Protein AF-A0AAD8GFM2-F1 (afdb_monomer)

Radius of gyration: 35.59 Å; Cα contacts (8 Å, |Δi|>4): 28; chains: 1; bounding box: 88×56×99 Å

Organism: NCBI:txid40147

Foldseek 3Di:
DDDDDDDDDPDDDDDDDDDPDPDPPPPDDPDPDDPDPQDPVNVVVVVVVVVVVVVVVVVVVVVVVVVVVVVVVVVVVVVVVVPDDPPVVVVVVVVVVVVPPDDDDDDDDDDDDDDDDDDDPPPPPPCPPPDDDDDDDPVVVVVVVVVVVVVVVCCQPPVQHPPDPDDDLLVVLQCCLVVDPHRDDSDDPDDPVVVVVVVVVVVVVVVVVVVVVVVVVD

InterPro domains:
  IPR012579 U3 small nucleolar RNA-associated protein NOL7, C-terminal [PF08157] (133-195)

Structure (mmCIF, N/CA/C/O backbone):
data_AF-A0AAD8GFM2-F1
#
_entry.id   AF-A0AAD8GFM2-F1
#
loop_
_atom_site.group_PDB
_atom_site.id
_atom_site.type_symbol
_atom_site.label_atom_id
_atom_site.label_alt_id
_atom_site.label_comp_id
_atom_site.label_asym_id
_atom_site.label_entity_id
_atom_site.label_seq_id
_atom_site.pdbx_PDB_ins_code
_atom_site.Cartn_x
_atom_site.Cartn_y
_atom_site.Cartn_z
_atom_site.occupancy
_atom_site.B_iso_or_equiv
_atom_site.auth_seq_id
_atom_site.auth_comp_id
_atom_site.auth_asym_id
_atom_site.auth_atom_id
_atom_site.pdbx_PDB_model_num
ATOM 1 N N . MET A 1 1 ? -47.115 -0.858 -4.514 1.00 42.72 1 MET A N 1
ATOM 2 C CA . MET A 1 1 ? -45.844 -1.521 -4.883 1.00 42.72 1 MET A CA 1
ATOM 3 C C . MET A 1 1 ? -44.907 -0.481 -5.477 1.00 42.72 1 MET A C 1
ATOM 5 O O . MET A 1 1 ? -45.288 0.152 -6.449 1.00 42.72 1 MET A O 1
ATOM 9 N N . ALA A 1 2 ? -43.741 -0.242 -4.874 1.00 46.41 2 ALA A N 1
ATOM 10 C CA . ALA A 1 2 ? -42.796 0.784 -5.324 1.00 46.41 2 ALA A CA 1
ATOM 11 C C . ALA A 1 2 ? -41.427 0.150 -5.605 1.00 46.41 2 ALA A C 1
ATOM 13 O O . ALA A 1 2 ? -40.769 -0.369 -4.703 1.00 46.41 2 ALA A O 1
ATOM 14 N N . THR A 1 3 ? -40.996 0.172 -6.866 1.00 55.09 3 THR A N 1
ATOM 15 C CA . THR A 1 3 ? -39.696 -0.350 -7.300 1.00 55.09 3 THR A CA 1
ATOM 16 C C . THR A 1 3 ? -38.581 0.634 -6.946 1.00 55.09 3 THR A C 1
ATOM 18 O O . THR A 1 3 ? -38.467 1.716 -7.525 1.00 55.09 3 THR A O 1
ATOM 21 N N . LYS A 1 4 ? -37.729 0.252 -5.991 1.00 58.44 4 LYS A N 1
ATOM 22 C CA . LYS A 1 4 ? -36.560 1.021 -5.548 1.00 58.44 4 LYS A CA 1
ATOM 23 C C . LYS A 1 4 ? -35.430 0.915 -6.580 1.00 58.44 4 LYS A C 1
ATOM 25 O O . LYS A 1 4 ? -34.709 -0.079 -6.624 1.00 58.44 4 LYS A O 1
ATOM 30 N N . ARG A 1 5 ? -35.252 1.952 -7.403 1.00 46.81 5 ARG A N 1
ATOM 31 C CA . ARG A 1 5 ? -34.092 2.099 -8.300 1.00 46.81 5 ARG A CA 1
ATOM 32 C C . ARG A 1 5 ? -32.846 2.392 -7.455 1.00 46.81 5 ARG A C 1
ATOM 34 O O . ARG A 1 5 ? -32.809 3.379 -6.724 1.00 46.81 5 ARG A O 1
ATOM 41 N N . ARG A 1 6 ? -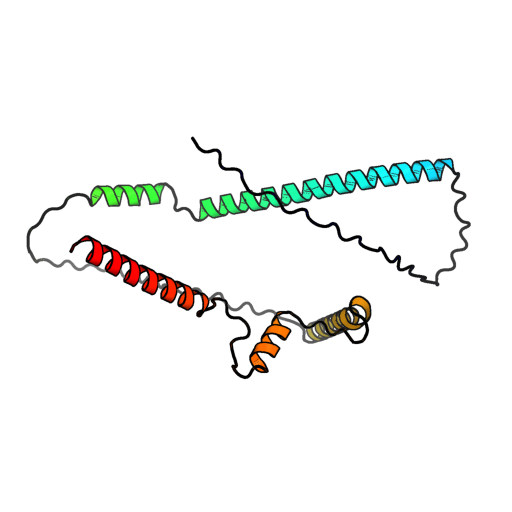31.837 1.517 -7.510 1.00 47.72 6 ARG A N 1
ATOM 42 C CA . ARG A 1 6 ? -30.537 1.730 -6.849 1.00 47.72 6 ARG A CA 1
ATOM 43 C C . ARG A 1 6 ? -29.694 2.681 -7.702 1.00 47.72 6 ARG A C 1
ATOM 45 O O . ARG A 1 6 ? -29.639 2.533 -8.919 1.00 47.72 6 ARG A O 1
ATOM 52 N N . GLY A 1 7 ? -29.093 3.667 -7.036 1.00 42.50 7 GLY A N 1
ATOM 53 C CA . GLY A 1 7 ? -28.310 4.744 -7.636 1.00 42.50 7 GLY A CA 1
ATOM 54 C C . GLY A 1 7 ? -27.161 4.249 -8.515 1.00 42.50 7 GLY A C 1
ATOM 55 O O . GLY A 1 7 ? -26.522 3.238 -8.223 1.00 42.50 7 GLY A O 1
ATOM 56 N N . GLY A 1 8 ? -26.941 4.981 -9.606 1.00 39.12 8 GLY A N 1
ATOM 57 C CA . GLY A 1 8 ? -25.925 4.704 -10.610 1.00 39.12 8 GLY A CA 1
ATOM 58 C C . GLY A 1 8 ? -24.508 4.804 -10.052 1.00 39.12 8 GLY A C 1
ATOM 59 O O . GLY A 1 8 ? -24.162 5.730 -9.320 1.00 39.12 8 GLY A O 1
ATOM 60 N N . PHE A 1 9 ? -23.678 3.838 -10.432 1.00 41.75 9 PHE A N 1
ATOM 61 C CA . PHE A 1 9 ? -22.241 3.887 -10.218 1.00 41.75 9 PHE A CA 1
ATOM 62 C C . PHE A 1 9 ? -21.654 5.015 -11.072 1.00 41.75 9 PHE A C 1
ATOM 64 O O . PHE A 1 9 ? -21.668 4.949 -12.300 1.00 41.75 9 PHE A O 1
ATOM 71 N N . GLY A 1 10 ? -21.155 6.061 -10.410 1.00 39.56 10 GLY A N 1
ATOM 72 C CA . GLY A 1 10 ? -20.444 7.159 -11.054 1.00 39.56 10 GLY A CA 1
ATOM 73 C C . GLY A 1 10 ? -19.267 6.642 -11.881 1.00 39.56 10 GLY A C 1
ATOM 74 O O . GLY A 1 10 ? -18.417 5.895 -11.390 1.00 39.56 10 GLY A O 1
ATOM 75 N N . ALA A 1 11 ? -19.242 7.038 -13.152 1.00 47.47 11 ALA A N 1
ATOM 76 C CA . ALA A 1 11 ? -18.211 6.692 -14.113 1.00 47.47 11 ALA A CA 1
ATOM 77 C C . ALA A 1 11 ? -16.820 7.103 -13.599 1.00 47.47 11 ALA A C 1
ATOM 79 O O . ALA A 1 11 ? -16.509 8.283 -13.425 1.00 47.47 11 ALA A O 1
ATOM 80 N N . ARG A 1 12 ? -15.954 6.112 -13.367 1.00 50.28 12 ARG A N 1
ATOM 81 C CA . ARG A 1 12 ? -14.527 6.332 -13.111 1.00 50.28 12 ARG A CA 1
ATOM 82 C C . ARG A 1 12 ? -13.882 6.912 -14.373 1.00 50.28 12 ARG A C 1
ATOM 84 O O . ARG A 1 12 ? -13.690 6.198 -15.353 1.00 50.28 12 ARG A O 1
ATOM 91 N N . ARG A 1 13 ? -13.515 8.197 -14.326 1.00 50.09 13 ARG A N 1
ATOM 92 C CA . ARG A 1 13 ? -12.647 8.848 -15.321 1.00 50.09 13 ARG A CA 1
ATOM 93 C C . ARG A 1 13 ? -11.312 8.094 -15.370 1.00 50.09 13 ARG A C 1
ATOM 95 O O . ARG A 1 13 ? -10.578 8.067 -14.380 1.00 50.09 13 ARG A O 1
ATOM 102 N N . LYS A 1 14 ? -11.010 7.455 -16.503 1.00 46.50 14 LYS A N 1
ATOM 103 C CA . LYS A 1 14 ? -9.682 6.897 -16.785 1.00 46.50 14 LYS A CA 1
ATOM 104 C C . LYS A 1 14 ? -8.717 8.073 -16.941 1.00 46.50 14 LYS A C 1
ATOM 106 O O . LYS A 1 14 ? -8.904 8.904 -17.823 1.00 46.50 14 LYS A O 1
ATOM 111 N N . ARG A 1 15 ? -7.730 8.177 -16.050 1.00 52.59 15 ARG A N 1
ATOM 112 C CA . ARG A 1 15 ? -6.580 9.064 -16.248 1.00 52.59 15 ARG A CA 1
ATOM 113 C C . ARG A 1 15 ? -5.602 8.327 -17.152 1.00 52.59 15 ARG A C 1
ATOM 115 O O . ARG A 1 15 ? -5.209 7.211 -16.819 1.00 52.59 15 ARG A O 1
ATOM 122 N N . ASN A 1 16 ? -5.255 8.938 -18.276 1.00 45.91 16 ASN A N 1
ATOM 123 C CA . ASN A 1 16 ? -4.175 8.471 -19.132 1.00 45.91 16 ASN A CA 1
ATOM 124 C C . ASN A 1 16 ? -2.875 8.546 -18.321 1.00 45.91 16 ASN A C 1
ATOM 126 O O . ASN A 1 16 ? -2.539 9.609 -17.800 1.00 45.91 16 ASN A O 1
ATOM 130 N N . MET A 1 17 ? -2.194 7.413 -18.142 1.00 46.34 17 MET A N 1
ATOM 131 C CA . MET A 1 17 ? -0.816 7.410 -17.664 1.00 46.34 17 MET A CA 1
ATOM 132 C C . MET A 1 17 ? 0.080 7.585 -18.879 1.00 46.34 17 MET A C 1
ATOM 134 O O . MET A 1 17 ? 0.159 6.703 -19.728 1.00 46.34 17 MET A O 1
ATOM 138 N N . GLU A 1 18 ? 0.714 8.745 -18.961 1.00 52.72 18 GLU A N 1
ATOM 139 C CA . GLU A 1 18 ? 1.837 8.980 -19.852 1.00 52.72 18 GLU A CA 1
ATOM 140 C C . GLU A 1 18 ? 3.017 8.146 -19.339 1.00 52.72 18 GLU A C 1
ATOM 142 O O . GLU A 1 18 ? 3.507 8.344 -18.224 1.00 52.72 18 GLU A O 1
ATOM 147 N N . VAL A 1 19 ? 3.404 7.139 -20.117 1.00 45.34 19 VAL A N 1
ATOM 148 C CA . VAL A 1 19 ? 4.528 6.259 -19.805 1.00 45.34 19 VAL A CA 1
ATOM 149 C C . VAL A 1 19 ? 5.780 6.947 -20.341 1.00 45.34 19 VAL A C 1
ATOM 151 O O . VAL A 1 19 ? 6.090 6.842 -21.523 1.00 45.34 19 VAL A O 1
ATOM 154 N N . LYS A 1 20 ? 6.486 7.701 -19.492 1.00 49.62 20 LYS A N 1
ATOM 155 C CA . LYS A 1 20 ? 7.846 8.145 -19.819 1.00 49.62 20 LYS A CA 1
ATOM 156 C C . LYS A 1 20 ? 8.762 6.927 -19.761 1.00 49.62 20 LYS A C 1
ATOM 158 O O . LYS A 1 20 ? 9.054 6.427 -18.677 1.00 49.62 20 LYS A O 1
ATOM 163 N N . ALA A 1 21 ? 9.169 6.444 -20.930 1.00 49.75 21 ALA A N 1
ATOM 164 C CA . ALA A 1 21 ? 10.247 5.479 -21.067 1.00 49.75 21 ALA A CA 1
ATOM 165 C C . ALA A 1 21 ? 11.543 6.134 -20.569 1.00 49.75 21 ALA A C 1
ATOM 167 O O . ALA A 1 21 ? 12.073 7.045 -21.201 1.00 49.75 21 ALA A O 1
ATOM 168 N N . VAL A 1 22 ? 12.009 5.712 -19.396 1.00 50.56 22 VAL A N 1
ATOM 169 C CA . VAL A 1 22 ? 13.367 5.999 -18.937 1.00 50.56 22 VAL A CA 1
ATOM 170 C C . VAL A 1 22 ? 14.242 4.946 -19.600 1.00 50.56 22 VAL A C 1
ATOM 172 O O . VAL A 1 22 ? 14.177 3.771 -19.247 1.00 50.56 22 VAL A O 1
ATOM 175 N N . VAL A 1 23 ? 14.963 5.359 -20.636 1.00 49.34 23 VAL A N 1
ATOM 176 C CA . VAL A 1 23 ? 15.968 4.534 -21.305 1.00 49.34 23 VAL A CA 1
ATOM 177 C C . VAL A 1 23 ? 17.223 4.630 -20.444 1.00 49.34 23 VAL A C 1
ATOM 179 O O . VAL A 1 23 ? 17.837 5.692 -20.363 1.00 49.34 23 VAL A O 1
ATOM 182 N N . ASP A 1 24 ? 17.527 3.559 -19.720 1.00 46.72 24 ASP A N 1
ATOM 183 C CA . ASP A 1 24 ? 18.725 3.450 -18.892 1.00 46.72 24 ASP A CA 1
ATOM 184 C C . ASP A 1 24 ? 19.892 3.086 -19.822 1.00 46.72 24 ASP A C 1
ATOM 186 O O . ASP A 1 24 ? 20.027 1.943 -20.257 1.00 46.72 24 ASP A O 1
ATOM 190 N N . LEU A 1 25 ? 20.677 4.086 -20.229 1.00 52.69 25 LEU A N 1
ATOM 191 C CA . LEU A 1 25 ? 21.891 3.884 -21.021 1.00 52.69 25 LEU A CA 1
ATOM 192 C C . LEU A 1 25 ? 23.046 3.559 -20.071 1.00 52.69 25 LEU A C 1
ATOM 194 O O . LEU A 1 25 ? 23.902 4.397 -19.788 1.00 52.69 25 LEU A O 1
ATOM 198 N N . GLY A 1 26 ? 23.042 2.327 -19.566 1.00 46.66 26 GLY A N 1
ATOM 199 C CA . GLY A 1 26 ? 24.201 1.711 -18.932 1.00 46.66 26 GLY A CA 1
ATOM 200 C C . GLY A 1 26 ? 25.213 1.309 -20.000 1.00 46.66 26 GLY A C 1
ATOM 201 O O . GLY A 1 26 ? 25.187 0.186 -20.490 1.00 46.66 26 GLY A O 1
ATOM 202 N N . ALA A 1 27 ? 26.076 2.244 -20.387 1.00 55.81 27 ALA A N 1
ATOM 203 C CA . ALA A 1 27 ? 27.291 1.940 -21.125 1.00 55.81 27 ALA A CA 1
ATOM 204 C C . ALA A 1 27 ? 28.335 1.407 -20.136 1.00 55.81 27 ALA A C 1
ATOM 206 O O . ALA A 1 27 ? 28.856 2.204 -19.362 1.00 55.81 27 ALA A O 1
ATOM 207 N N . ASP A 1 28 ? 28.567 0.089 -20.134 1.00 51.72 28 ASP A N 1
ATOM 208 C CA . ASP A 1 28 ? 29.887 -0.557 -19.982 1.00 51.72 28 ASP A CA 1
ATOM 209 C C . ASP A 1 28 ? 29.740 -2.096 -19.962 1.00 51.72 28 ASP A C 1
ATOM 211 O O . ASP A 1 28 ? 29.594 -2.714 -18.910 1.00 51.72 28 ASP A O 1
ATOM 215 N N . SER A 1 29 ? 29.717 -2.723 -21.141 1.00 48.66 29 SER A N 1
ATOM 216 C CA . SER A 1 29 ? 30.174 -4.106 -21.335 1.00 48.66 29 SER A CA 1
ATOM 217 C C . SER A 1 29 ? 30.352 -4.336 -22.835 1.00 48.66 29 SER A C 1
ATOM 219 O O . SER A 1 29 ? 29.385 -4.465 -23.581 1.00 48.66 29 SER A O 1
ATOM 221 N N . SER A 1 30 ? 31.602 -4.266 -23.285 1.00 54.31 30 SER A N 1
ATOM 222 C CA . SER A 1 30 ? 32.006 -4.615 -24.644 1.00 54.31 30 SER A CA 1
ATOM 223 C C . SER A 1 30 ? 31.958 -6.135 -24.795 1.00 54.31 30 SER A C 1
ATOM 225 O O . SER A 1 30 ? 32.948 -6.801 -24.503 1.00 54.31 30 SER A O 1
ATOM 227 N N . ASP A 1 31 ? 30.819 -6.662 -25.236 1.00 56.47 31 ASP A N 1
ATOM 228 C CA . ASP A 1 31 ? 30.681 -8.035 -25.720 1.00 56.47 31 ASP A CA 1
ATOM 229 C C . ASP A 1 31 ? 30.374 -7.956 -27.221 1.00 56.47 31 ASP A C 1
ATOM 231 O O . ASP A 1 31 ? 29.289 -7.541 -27.628 1.00 56.47 31 ASP A O 1
ATOM 235 N N . ASP A 1 32 ? 31.390 -8.233 -28.040 1.00 60.19 32 ASP A N 1
ATOM 236 C CA . ASP A 1 32 ? 31.378 -8.166 -29.511 1.00 60.19 32 ASP A CA 1
ATOM 237 C C . ASP A 1 32 ? 30.682 -9.405 -30.110 1.00 60.19 32 ASP A C 1
ATOM 239 O O . ASP A 1 32 ? 31.147 -10.012 -31.075 1.00 60.19 32 ASP A O 1
ATOM 243 N N . ASP A 1 33 ? 29.571 -9.818 -29.498 1.00 63.84 33 ASP A N 1
ATOM 244 C CA . ASP A 1 33 ? 28.677 -10.811 -30.071 1.00 63.84 33 ASP A CA 1
ATOM 245 C C . ASP A 1 33 ? 27.815 -10.095 -31.111 1.00 63.84 33 ASP A C 1
ATOM 247 O O . ASP A 1 33 ? 26.960 -9.259 -30.791 1.00 63.84 33 ASP A O 1
ATOM 251 N N . LEU A 1 34 ? 28.060 -10.415 -32.386 1.00 68.50 34 LEU A N 1
ATOM 252 C CA . LEU A 1 34 ? 27.201 -10.007 -33.493 1.00 68.50 34 LEU A CA 1
ATOM 253 C C . LEU A 1 34 ? 25.734 -10.220 -33.084 1.00 68.50 34 LEU A C 1
ATOM 255 O O . LEU A 1 34 ? 25.395 -11.316 -32.623 1.00 68.50 34 LEU A O 1
ATOM 259 N N . PRO A 1 35 ? 24.852 -9.215 -33.258 1.00 70.44 35 PRO A N 1
ATOM 260 C CA . PRO A 1 35 ? 23.446 -9.397 -32.949 1.00 70.44 35 PRO A CA 1
ATOM 261 C C . PRO A 1 35 ? 22.941 -10.613 -33.720 1.00 70.44 35 PRO A C 1
ATOM 263 O O . PRO A 1 35 ? 23.069 -10.665 -34.944 1.00 70.44 35 PRO A O 1
ATOM 266 N N . GLU A 1 36 ? 22.406 -11.594 -32.984 1.00 66.25 36 GLU A N 1
ATOM 267 C CA . GLU A 1 36 ? 21.851 -12.815 -33.562 1.00 66.25 36 GLU A CA 1
ATOM 268 C C . GLU A 1 36 ? 20.924 -12.400 -34.711 1.00 66.25 36 GLU A C 1
ATOM 270 O O . GLU A 1 36 ? 20.011 -11.594 -34.512 1.00 66.25 36 GLU A O 1
ATOM 275 N N . GLU A 1 37 ? 21.184 -12.888 -35.925 1.00 65.25 37 GLU A N 1
ATOM 276 C CA . GLU A 1 37 ? 20.369 -12.573 -37.096 1.00 65.25 37 GLU A CA 1
ATOM 277 C C . GLU A 1 37 ? 18.987 -13.215 -36.915 1.00 65.25 37 GLU A C 1
ATOM 279 O O . GLU A 1 37 ? 18.694 -14.328 -37.357 1.00 65.25 37 GLU A O 1
ATOM 284 N N . VAL A 1 38 ? 18.116 -12.524 -36.182 1.00 67.50 38 VAL A N 1
ATOM 285 C CA . VAL A 1 38 ? 16.746 -12.953 -35.954 1.00 67.50 38 VAL A CA 1
ATOM 286 C C . VAL A 1 38 ? 16.004 -12.751 -37.262 1.00 67.50 38 VAL A C 1
ATOM 288 O O . VAL A 1 38 ? 15.657 -11.634 -37.649 1.00 67.50 38 VAL A O 1
ATOM 291 N N . THR A 1 39 ? 15.734 -13.855 -37.950 1.00 84.06 39 THR A N 1
ATOM 292 C CA . THR A 1 39 ? 14.870 -13.833 -39.126 1.00 84.06 39 THR A CA 1
ATOM 293 C C . THR A 1 39 ? 13.513 -13.238 -38.751 1.00 84.06 39 THR A C 1
ATOM 295 O O . THR A 1 39 ? 12.993 -13.437 -37.647 1.00 84.06 39 THR A O 1
ATOM 298 N N . PHE A 1 40 ? 12.902 -12.506 -39.683 1.00 81.25 40 PHE A N 1
ATOM 299 C CA . PHE A 1 40 ? 11.598 -11.868 -39.475 1.00 81.25 40 PHE A CA 1
ATOM 300 C C . PHE A 1 40 ? 10.528 -12.855 -38.963 1.00 81.25 40 PHE A C 1
ATOM 302 O O . PHE A 1 40 ? 9.659 -12.499 -38.165 1.00 81.25 40 PHE A O 1
ATOM 309 N N . GLU A 1 41 ? 10.620 -14.122 -39.366 1.00 88.88 41 GLU A N 1
ATOM 310 C CA . GLU A 1 41 ? 9.744 -15.199 -38.905 1.00 88.88 41 GLU A CA 1
ATOM 311 C C . GLU A 1 41 ? 9.955 -15.555 -37.427 1.00 88.88 41 GLU A C 1
ATOM 313 O O . GLU A 1 41 ? 8.970 -15.688 -36.692 1.00 88.88 41 GLU A O 1
ATOM 318 N N . LYS A 1 42 ? 11.213 -15.646 -36.966 1.00 90.50 42 LYS A N 1
ATOM 319 C CA . LYS A 1 42 ? 11.554 -15.882 -35.553 1.00 90.50 42 LYS A CA 1
ATOM 320 C C . LY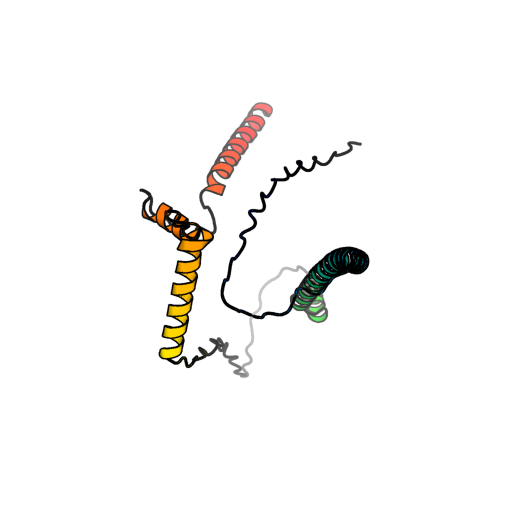S A 1 42 ? 11.059 -14.716 -34.693 1.00 90.50 42 LYS A C 1
ATOM 322 O O . LYS A 1 42 ? 10.317 -14.952 -33.739 1.00 90.50 42 LYS A O 1
ATOM 327 N N . ALA A 1 43 ? 11.307 -13.474 -35.119 1.00 88.19 43 ALA A N 1
ATOM 328 C CA . ALA A 1 43 ? 10.822 -12.268 -34.439 1.00 88.19 43 ALA A CA 1
ATOM 329 C C . ALA A 1 43 ? 9.286 -12.233 -34.328 1.00 88.19 43 ALA A C 1
ATOM 331 O O . ALA A 1 43 ? 8.726 -11.932 -33.269 1.00 88.19 43 ALA A O 1
ATOM 332 N N . LYS A 1 44 ? 8.576 -12.599 -35.403 1.00 92.94 44 LYS A N 1
ATOM 333 C CA . LYS A 1 44 ? 7.110 -12.692 -35.401 1.00 92.94 44 LYS A CA 1
ATOM 334 C C . LYS A 1 44 ? 6.613 -13.781 -34.446 1.00 92.94 44 LYS A C 1
ATOM 336 O O . LYS A 1 44 ? 5.651 -13.557 -33.706 1.00 92.94 44 LYS A O 1
ATOM 341 N N . ALA A 1 45 ? 7.253 -14.949 -34.440 1.00 94.50 45 ALA A N 1
ATOM 342 C CA . ALA A 1 45 ? 6.902 -16.045 -33.541 1.00 94.50 45 ALA A CA 1
ATOM 343 C C . ALA A 1 45 ? 7.162 -15.688 -32.067 1.00 94.50 45 ALA A C 1
ATOM 345 O O . ALA A 1 45 ? 6.329 -15.998 -31.210 1.00 94.50 45 ALA A O 1
ATOM 346 N N . ASP A 1 46 ? 8.270 -15.004 -31.776 1.00 93.31 46 ASP A N 1
ATOM 347 C CA . ASP A 1 46 ? 8.613 -14.504 -30.443 1.00 93.31 46 ASP A CA 1
ATOM 348 C C . ASP A 1 46 ? 7.602 -13.465 -29.951 1.00 93.31 46 ASP A C 1
ATOM 350 O O . ASP A 1 46 ? 7.102 -13.582 -28.831 1.00 93.31 46 ASP A O 1
ATOM 354 N N . ALA A 1 47 ? 7.211 -12.506 -30.795 1.00 93.12 47 ALA A N 1
ATOM 355 C CA . ALA A 1 47 ? 6.205 -11.503 -30.444 1.00 93.12 47 ALA A CA 1
ATOM 356 C C . ALA A 1 47 ? 4.848 -12.144 -30.094 1.00 93.12 47 ALA A C 1
ATOM 358 O O . ALA A 1 47 ? 4.219 -11.792 -29.091 1.00 93.12 47 ALA A O 1
ATOM 359 N N . VAL A 1 48 ? 4.411 -13.140 -30.874 1.00 95.12 48 VAL A N 1
ATOM 360 C CA . VAL A 1 48 ? 3.162 -13.871 -30.607 1.00 95.12 48 VAL A CA 1
ATOM 361 C C . VAL A 1 48 ? 3.261 -14.693 -29.318 1.00 95.12 48 VAL A C 1
ATOM 363 O O . VAL A 1 48 ? 2.308 -14.709 -28.533 1.00 95.12 48 VAL A O 1
ATOM 366 N N . ARG A 1 49 ? 4.396 -15.359 -29.067 1.00 95.19 49 ARG A N 1
ATOM 367 C CA . ARG A 1 49 ? 4.638 -16.095 -27.813 1.00 95.19 49 ARG A CA 1
ATOM 368 C C . ARG A 1 49 ? 4.641 -15.161 -26.607 1.00 95.19 49 ARG A C 1
ATOM 370 O O . ARG A 1 49 ? 3.952 -15.439 -25.630 1.00 95.19 49 ARG A O 1
ATOM 377 N N . SER A 1 50 ? 5.331 -14.030 -26.703 1.00 94.12 50 SER A N 1
ATOM 378 C CA . SER A 1 50 ? 5.371 -13.001 -25.661 1.00 94.12 50 SER A CA 1
ATOM 379 C C . SER A 1 50 ? 3.968 -12.493 -25.316 1.00 94.12 50 SER A C 1
ATOM 381 O O . SER A 1 50 ? 3.577 -12.486 -24.147 1.00 94.12 50 SER A O 1
ATOM 383 N N . MET A 1 51 ? 3.148 -12.186 -26.328 1.00 94.69 51 MET A N 1
ATOM 384 C CA . MET A 1 51 ? 1.761 -11.762 -26.123 1.00 94.69 51 MET A CA 1
ATOM 385 C C . MET A 1 51 ? 0.919 -12.836 -25.419 1.00 94.69 51 MET A C 1
ATOM 387 O O . MET A 1 51 ? 0.167 -12.518 -24.496 1.00 94.69 51 MET A O 1
ATOM 391 N N . ARG A 1 52 ? 1.039 -14.111 -25.818 1.00 96.12 52 ARG A N 1
ATOM 392 C CA . ARG A 1 52 ? 0.328 -15.218 -25.152 1.00 96.12 52 ARG A CA 1
ATOM 393 C C . ARG A 1 52 ? 0.751 -15.352 -23.692 1.00 96.12 52 ARG A C 1
ATOM 395 O O . ARG A 1 52 ? -0.112 -15.363 -22.815 1.00 96.12 52 ARG A O 1
ATOM 402 N N . ASN A 1 53 ? 2.055 -15.350 -23.430 1.00 96.31 53 ASN A N 1
ATOM 403 C CA . ASN A 1 53 ? 2.606 -15.449 -22.081 1.00 96.31 53 ASN A CA 1
ATOM 404 C C . ASN A 1 53 ? 2.126 -14.293 -21.192 1.00 96.31 53 ASN A C 1
ATOM 406 O O . ASN A 1 53 ? 1.749 -14.519 -20.044 1.00 96.31 53 ASN A O 1
ATOM 410 N N . ALA A 1 54 ? 2.064 -13.070 -21.727 1.00 95.81 54 ALA A N 1
ATOM 411 C CA . ALA A 1 54 ? 1.553 -11.904 -21.007 1.00 95.81 54 ALA A CA 1
ATOM 412 C C . ALA A 1 54 ? 0.061 -12.031 -20.641 1.00 95.81 54 ALA A C 1
ATOM 414 O O . ALA A 1 54 ? -0.370 -11.581 -19.581 1.00 95.81 54 ALA A O 1
ATOM 415 N N . LEU A 1 55 ? -0.756 -12.660 -21.488 1.00 96.31 55 LEU A N 1
ATOM 416 C CA . LEU A 1 55 ? -2.158 -12.923 -21.151 1.00 96.31 55 LEU A CA 1
ATOM 417 C C . LEU A 1 55 ? -2.291 -14.016 -20.084 1.00 96.31 55 LEU A C 1
ATOM 419 O O . LEU A 1 55 ? -3.158 -13.930 -19.209 1.00 96.31 55 LEU A O 1
ATOM 423 N N . GLU A 1 56 ? -1.446 -15.042 -20.142 1.00 96.38 56 GLU A N 1
ATOM 424 C CA . GLU A 1 56 ? -1.436 -16.129 -19.164 1.00 96.38 56 GLU A CA 1
ATOM 425 C C . GLU A 1 56 ? -0.957 -15.679 -17.783 1.00 96.38 56 GLU A C 1
ATOM 427 O O . GLU A 1 56 ? -1.565 -16.065 -16.782 1.00 96.38 56 GLU A O 1
ATOM 432 N N . THR A 1 57 ? 0.062 -14.818 -1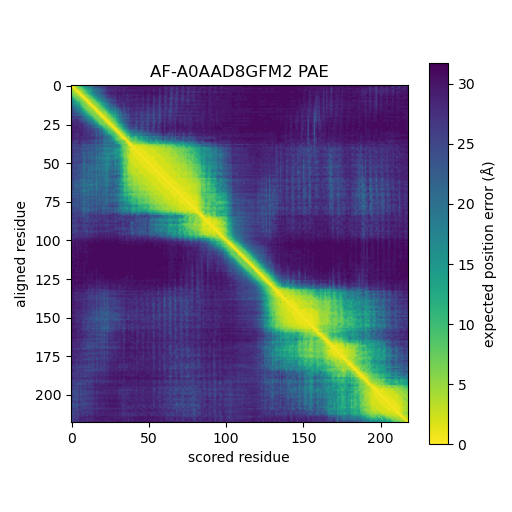7.701 1.00 96.00 57 THR A N 1
ATOM 433 C CA . THR A 1 57 ? 0.515 -14.240 -16.423 1.00 96.00 57 THR A CA 1
ATOM 434 C C . THR A 1 57 ? -0.614 -13.474 -15.744 1.00 96.00 57 THR A C 1
ATOM 436 O O . THR A 1 57 ? -0.913 -13.731 -14.580 1.00 96.00 57 THR A O 1
ATOM 439 N N . VAL A 1 58 ? -1.338 -12.633 -16.486 1.00 95.75 58 VAL A N 1
ATOM 440 C CA . VAL A 1 58 ? -2.483 -11.876 -15.958 1.00 95.75 58 VAL A CA 1
ATOM 441 C C . VAL A 1 58 ? -3.592 -12.801 -15.443 1.00 95.75 58 VAL A C 1
ATOM 443 O O . VAL A 1 58 ? -4.207 -12.518 -14.408 1.00 95.75 58 VAL A O 1
ATOM 446 N N . LYS A 1 59 ? -3.867 -13.913 -16.138 1.00 96.81 59 LYS A N 1
ATOM 447 C CA . LYS A 1 59 ? -4.845 -14.914 -15.680 1.00 96.81 59 LYS A CA 1
ATOM 448 C C . LYS A 1 59 ? -4.394 -15.579 -14.378 1.00 96.81 59 LYS A C 1
ATOM 450 O O . LYS A 1 59 ? -5.168 -15.581 -13.418 1.00 96.81 59 LYS A O 1
ATOM 455 N N . ARG A 1 60 ? -3.147 -16.056 -14.318 1.00 96.38 60 ARG A N 1
ATOM 456 C CA . ARG A 1 60 ? -2.563 -16.678 -13.118 1.00 96.38 60 ARG A CA 1
ATOM 457 C C . ARG A 1 60 ? -2.559 -15.725 -11.925 1.00 96.38 60 ARG A C 1
ATOM 459 O O . ARG A 1 60 ? -3.003 -16.091 -10.841 1.00 96.38 60 ARG A O 1
ATOM 466 N N . ASP A 1 61 ? -2.157 -14.477 -12.124 1.00 94.94 61 ASP A N 1
ATOM 467 C CA . ASP A 1 61 ? -2.117 -13.475 -11.055 1.00 94.94 61 ASP A CA 1
ATOM 468 C C . ASP A 1 61 ? -3.515 -13.177 -10.499 1.00 94.94 61 ASP A C 1
ATOM 470 O O . ASP A 1 61 ? -3.717 -13.049 -9.284 1.00 94.94 61 ASP A O 1
ATOM 474 N N . LYS A 1 62 ? -4.521 -13.125 -11.380 1.00 97.19 62 LYS A N 1
ATOM 475 C CA . LYS A 1 62 ? -5.925 -12.981 -10.984 1.00 97.19 62 LYS A CA 1
ATOM 476 C C . LYS A 1 62 ? -6.401 -14.172 -10.150 1.00 97.19 62 LYS A C 1
ATOM 478 O O . LYS A 1 62 ? -7.154 -13.972 -9.193 1.00 97.19 62 LYS A O 1
ATOM 483 N N . GLU A 1 63 ? -6.002 -15.387 -10.502 1.00 96.12 63 GLU A N 1
ATOM 484 C CA . GLU A 1 63 ? -6.328 -16.605 -9.752 1.00 96.12 63 GLU A CA 1
ATOM 485 C C . GLU A 1 63 ? -5.656 -16.624 -8.380 1.00 96.12 63 GLU A C 1
ATOM 487 O O . GLU A 1 63 ? -6.355 -16.783 -7.377 1.00 96.12 63 GLU A O 1
ATOM 492 N N . LEU A 1 64 ? -4.362 -16.309 -8.303 1.00 95.69 64 LEU A N 1
ATOM 493 C CA . LEU A 1 64 ? -3.638 -16.167 -7.036 1.00 95.69 64 LEU A CA 1
ATOM 494 C C . LEU A 1 64 ? -4.301 -15.136 -6.113 1.00 95.69 64 LEU A C 1
ATOM 496 O O . LEU A 1 64 ? -4.404 -15.330 -4.898 1.00 95.69 64 LEU A O 1
ATOM 500 N N . LEU A 1 65 ? -4.802 -14.028 -6.667 1.00 95.75 65 LEU A N 1
ATOM 501 C CA . LEU A 1 65 ? -5.501 -13.013 -5.881 1.00 95.75 65 LEU A CA 1
ATOM 502 C C . LEU A 1 65 ? -6.854 -13.511 -5.345 1.00 95.75 65 LEU A C 1
ATOM 504 O O . LEU A 1 65 ? -7.225 -13.191 -4.208 1.00 95.75 65 LEU A O 1
ATOM 508 N N . LYS A 1 66 ? -7.589 -14.301 -6.139 1.00 97.75 66 LYS A N 1
ATOM 509 C CA . LYS A 1 66 ? -8.831 -14.958 -5.701 1.00 97.75 66 LYS A CA 1
ATOM 510 C C . LYS A 1 66 ? -8.552 -15.987 -4.609 1.00 97.75 66 LYS A C 1
ATOM 512 O O . LYS A 1 66 ? -9.259 -15.988 -3.603 1.00 97.75 66 LYS A O 1
ATOM 517 N N . GLU A 1 67 ? -7.511 -16.797 -4.757 1.00 95.94 67 GLU A N 1
ATOM 518 C CA . GLU A 1 67 ? -7.114 -17.793 -3.761 1.00 95.94 67 GLU A CA 1
ATOM 519 C C . GLU A 1 67 ? -6.733 -17.126 -2.432 1.00 95.94 67 GLU A C 1
ATOM 521 O O . GLU A 1 67 ? -7.246 -17.496 -1.376 1.00 95.94 67 GLU A O 1
ATOM 526 N N . LYS A 1 68 ? -5.941 -16.044 -2.472 1.00 97.44 68 LYS A N 1
ATOM 527 C CA . LYS A 1 68 ? -5.632 -15.228 -1.283 1.00 97.44 68 LYS A CA 1
ATOM 528 C C . LYS A 1 68 ? -6.891 -14.678 -0.611 1.00 97.44 68 LYS A C 1
ATOM 530 O O . LYS A 1 68 ? -6.952 -14.596 0.616 1.00 97.44 68 LYS A O 1
ATOM 535 N N . ARG A 1 69 ? -7.900 -14.267 -1.389 1.00 94.56 69 ARG A N 1
ATOM 536 C CA . ARG A 1 69 ? -9.192 -13.823 -0.841 1.00 94.56 69 ARG A CA 1
ATOM 537 C C . ARG A 1 69 ? -9.930 -14.978 -0.162 1.00 94.56 69 ARG A C 1
ATOM 539 O O . ARG A 1 69 ? -10.412 -14.776 0.948 1.00 94.56 69 ARG A O 1
ATOM 546 N N . ARG A 1 70 ? -9.975 -16.154 -0.791 1.00 96.62 70 ARG A N 1
ATOM 547 C CA . ARG A 1 70 ? -10.614 -17.355 -0.241 1.00 96.62 70 ARG A CA 1
ATOM 548 C C . ARG A 1 70 ? -9.962 -17.789 1.075 1.00 96.62 70 ARG A C 1
ATOM 550 O O . ARG A 1 70 ? -10.665 -17.892 2.072 1.00 96.62 70 ARG A O 1
ATOM 557 N N . LYS A 1 71 ? -8.628 -17.883 1.126 1.00 96.75 71 LYS A N 1
ATOM 558 C CA . LYS A 1 71 ? -7.877 -18.209 2.355 1.00 96.75 71 LYS A CA 1
ATOM 559 C C . LYS A 1 71 ? -8.173 -17.236 3.497 1.00 96.75 71 LYS A C 1
ATOM 561 O O . LYS A 1 71 ? -8.411 -17.651 4.624 1.00 96.75 71 LYS A O 1
ATOM 566 N N . ARG A 1 72 ? -8.217 -15.926 3.218 1.00 95.88 72 ARG A N 1
ATOM 567 C CA . ARG A 1 72 ? -8.592 -14.922 4.234 1.00 95.88 72 ARG A CA 1
ATOM 568 C C . ARG A 1 72 ? -10.021 -15.102 4.742 1.00 95.88 72 ARG A C 1
ATOM 570 O O . ARG A 1 72 ? -10.266 -14.920 5.930 1.00 95.88 72 ARG A O 1
ATOM 577 N N . GLN A 1 73 ? -10.954 -15.435 3.854 1.00 95.06 73 GLN A N 1
ATOM 578 C CA . GLN A 1 73 ? -12.340 -15.692 4.228 1.00 95.06 73 GLN A CA 1
ATOM 579 C C . GLN A 1 73 ? -12.461 -16.950 5.098 1.00 95.06 73 GLN A C 1
ATOM 581 O O . GLN A 1 73 ? -13.153 -16.910 6.111 1.00 95.06 73 GLN A O 1
ATOM 586 N N . GLU A 1 74 ? -11.757 -18.024 4.747 1.00 95.94 74 GLU A N 1
ATOM 587 C CA . GLU A 1 74 ? -11.710 -19.267 5.527 1.00 95.94 74 GLU A CA 1
ATOM 588 C C . GLU A 1 74 ? -11.102 -19.027 6.917 1.00 95.94 74 GLU A C 1
ATOM 590 O O . GLU A 1 74 ? -11.703 -19.417 7.916 1.00 95.94 74 GLU A O 1
ATOM 595 N N . LEU A 1 75 ? -9.993 -18.283 7.014 1.00 95.56 75 LEU A N 1
ATOM 596 C CA . LEU A 1 75 ? -9.413 -17.884 8.302 1.00 95.56 75 LEU A CA 1
ATOM 597 C C . LEU A 1 75 ? -10.397 -17.084 9.155 1.00 95.56 75 LEU A C 1
ATOM 599 O O . LEU A 1 75 ? -10.510 -17.325 10.353 1.00 95.56 75 LEU A O 1
ATOM 603 N N . PHE A 1 76 ? -11.133 -16.147 8.557 1.00 94.12 76 PHE A N 1
ATOM 604 C CA . PHE A 1 76 ? -12.136 -15.377 9.288 1.00 94.12 76 PHE A CA 1
ATOM 605 C C . PHE A 1 76 ? -13.286 -16.258 9.790 1.00 94.12 76 PHE A C 1
ATOM 607 O O . PHE A 1 76 ? -13.748 -16.082 10.916 1.00 94.12 76 PHE A O 1
ATOM 614 N N . GLN A 1 77 ? -13.733 -17.226 8.986 1.00 92.94 77 GLN A N 1
ATOM 615 C CA . GLN A 1 77 ? -14.740 -18.198 9.411 1.00 92.94 77 GLN A CA 1
ATOM 616 C C . GLN A 1 77 ? -14.223 -19.071 10.557 1.00 92.94 77 GLN A C 1
ATOM 618 O O . GLN A 1 77 ? -14.931 -19.234 11.545 1.00 92.94 77 GLN A O 1
ATOM 623 N N . GLN A 1 78 ? -12.989 -19.570 10.475 1.00 93.12 78 GLN A N 1
ATOM 624 C CA . GLN A 1 78 ? -12.371 -20.345 11.554 1.00 93.12 78 GLN A CA 1
ATOM 625 C C . GLN A 1 78 ? -12.202 -19.512 12.828 1.00 93.12 78 GLN A C 1
ATOM 627 O O . GLN A 1 78 ? -12.532 -19.981 13.911 1.00 93.12 78 GLN A O 1
ATOM 632 N N . GLN A 1 79 ? -11.766 -18.255 12.712 1.00 89.94 79 GLN A N 1
ATOM 633 C CA . GLN A 1 79 ? -11.681 -17.340 13.851 1.00 89.94 79 GLN A CA 1
ATOM 634 C C . GLN A 1 79 ? -13.050 -17.075 14.471 1.00 89.94 79 GLN A C 1
ATOM 636 O O . GLN A 1 79 ? -13.154 -17.038 15.690 1.00 89.94 79 GLN A O 1
ATOM 641 N N . LYS A 1 80 ? -14.101 -16.904 13.661 1.00 85.25 80 LYS A N 1
ATOM 642 C CA . LYS A 1 80 ? -15.470 -16.779 14.171 1.00 85.25 80 LYS A CA 1
ATOM 643 C C . LYS A 1 80 ? -15.912 -18.038 14.905 1.00 85.25 80 LYS A C 1
ATOM 645 O O . LYS A 1 80 ? -16.425 -17.908 16.002 1.00 85.25 80 LYS A O 1
ATOM 650 N N . LYS A 1 81 ? -15.661 -19.223 14.342 1.00 85.50 81 LYS A N 1
ATOM 651 C CA . LYS A 1 81 ? -15.960 -20.507 14.993 1.00 85.50 81 LYS A CA 1
ATOM 652 C C . LYS A 1 81 ? -15.208 -20.678 16.311 1.00 85.50 81 LYS A C 1
ATOM 654 O O . LYS A 1 81 ? -15.805 -21.091 17.283 1.00 85.50 81 LYS A O 1
ATOM 659 N N . ARG A 1 82 ? -13.929 -20.301 16.365 1.00 80.56 82 ARG A N 1
ATOM 660 C CA . ARG A 1 82 ? -13.115 -20.373 17.588 1.00 80.56 82 ARG A CA 1
ATOM 661 C C . ARG A 1 82 ? -13.486 -19.314 18.637 1.00 80.56 82 ARG A C 1
ATOM 663 O O . ARG A 1 82 ? -13.192 -19.498 19.807 1.00 80.56 82 ARG A O 1
ATOM 670 N N . LYS A 1 83 ? -14.053 -18.179 18.216 1.00 76.44 83 LYS A N 1
ATOM 671 C CA . LYS A 1 83 ? -14.566 -17.130 19.116 1.00 76.44 83 LYS A CA 1
ATOM 672 C C . LYS A 1 83 ? -15.992 -17.397 19.597 1.00 76.44 83 LYS A C 1
ATOM 674 O O . LYS A 1 83 ? -16.434 -16.713 20.512 1.00 76.44 83 LYS A O 1
ATOM 679 N N . LEU A 1 84 ? -16.714 -18.308 18.950 1.00 75.06 84 LEU A N 1
ATOM 680 C CA . LEU A 1 84 ? -17.950 -18.847 19.495 1.00 75.06 84 LEU A CA 1
ATOM 681 C C . LEU A 1 84 ? -17.565 -19.808 20.623 1.00 75.06 84 LEU A C 1
ATOM 683 O O . LEU A 1 84 ? -16.577 -20.535 20.507 1.00 75.06 84 LEU A O 1
ATOM 687 N N . LEU A 1 85 ? -18.308 -19.746 21.723 1.00 75.31 85 LEU A N 1
ATOM 688 C CA . LEU A 1 85 ? -18.210 -20.727 22.800 1.00 75.31 85 LEU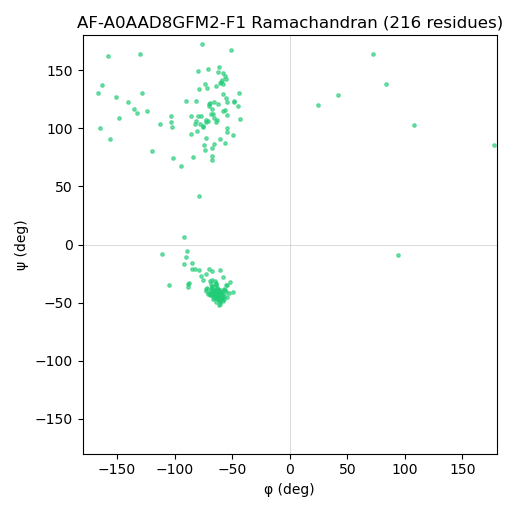 A CA 1
ATOM 689 C C . LEU A 1 85 ? -18.577 -22.108 22.228 1.00 75.31 85 LEU A C 1
ATOM 691 O O . LEU A 1 85 ? -19.283 -22.176 21.218 1.00 75.31 85 LEU A O 1
ATOM 695 N N . SER A 1 86 ? -18.054 -23.192 22.811 1.00 79.81 86 SER A N 1
ATOM 696 C CA . SER A 1 86 ? -18.458 -24.538 22.390 1.00 79.81 86 SER A CA 1
ATOM 697 C C . SER A 1 86 ? -19.968 -24.693 22.541 1.00 79.81 86 SER A C 1
ATOM 699 O O . SER A 1 86 ? -20.563 -24.095 23.437 1.00 79.81 86 SER A O 1
ATOM 701 N N . GLU A 1 87 ? -20.572 -25.482 21.652 1.00 74.62 87 GLU A N 1
ATOM 702 C CA . GLU A 1 87 ? -22.016 -25.731 21.668 1.00 74.62 87 GLU A CA 1
ATOM 703 C C . GLU A 1 87 ? -22.467 -26.212 23.054 1.00 74.62 87 GLU A C 1
ATOM 705 O O . GLU A 1 87 ? -23.407 -25.661 23.610 1.00 74.62 87 GLU A O 1
ATOM 710 N N . ASP A 1 88 ? -21.689 -27.102 23.674 1.00 74.06 88 ASP A N 1
ATOM 711 C CA . ASP A 1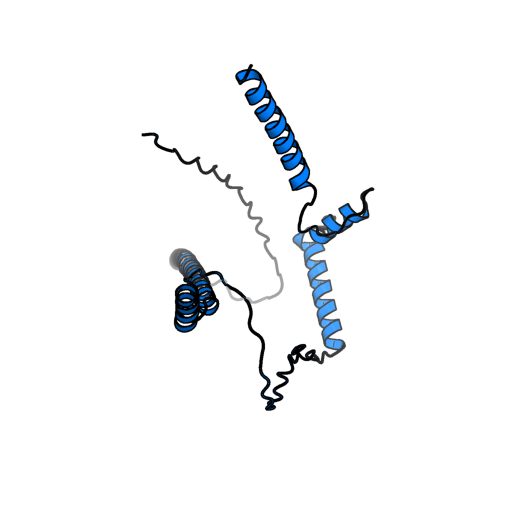 88 ? -21.932 -27.636 25.017 1.00 74.06 88 ASP A CA 1
ATOM 712 C C . ASP A 1 88 ? -22.037 -26.537 26.097 1.00 74.06 88 ASP A C 1
ATOM 714 O O . ASP A 1 88 ? -22.900 -26.595 26.969 1.00 74.06 88 ASP A O 1
ATOM 718 N N . MET A 1 89 ? -21.205 -25.489 26.022 1.00 78.06 89 MET A N 1
ATOM 719 C CA . MET A 1 89 ? -21.243 -24.367 26.976 1.00 78.06 89 MET A CA 1
ATOM 720 C C . MET A 1 89 ? -22.425 -23.430 26.702 1.00 78.06 89 MET A C 1
ATOM 722 O O . MET A 1 89 ? -22.945 -22.796 27.618 1.00 78.06 89 MET A O 1
ATOM 726 N N . LEU A 1 90 ? -22.844 -23.302 25.439 1.00 80.00 90 LEU A N 1
ATOM 727 C CA . LEU A 1 90 ? -24.033 -22.528 25.076 1.00 80.00 90 LEU A CA 1
ATOM 728 C C . LEU A 1 90 ? -25.308 -23.246 25.531 1.00 80.00 90 LEU A C 1
ATOM 730 O O . LEU A 1 90 ? -26.178 -22.604 26.116 1.00 80.00 90 LEU A O 1
ATOM 734 N N . GLU A 1 91 ? -25.377 -24.563 25.347 1.00 81.31 91 GLU A N 1
ATOM 735 C CA . GLU A 1 91 ? -26.470 -25.406 25.832 1.00 81.31 91 GLU A CA 1
ATOM 736 C C . GLU A 1 91 ? -26.545 -25.391 27.368 1.00 81.31 91 GLU A C 1
ATOM 738 O O . GLU A 1 91 ? -27.633 -25.290 27.940 1.00 81.31 91 GLU A O 1
ATOM 743 N N . GLU A 1 92 ? -25.401 -25.372 28.062 1.00 83.06 92 GLU A N 1
ATOM 744 C CA . GLU A 1 92 ? -25.364 -25.200 29.515 1.00 83.06 92 GLU A CA 1
ATOM 745 C C . GLU A 1 92 ? -25.954 -23.848 29.946 1.00 83.06 92 GLU A C 1
ATOM 747 O O . GLU A 1 92 ? -26.816 -23.819 30.825 1.00 83.06 92 GLU A O 1
ATOM 752 N N . ILE A 1 93 ? -25.575 -22.740 29.297 1.00 81.62 93 ILE A N 1
ATOM 753 C CA . ILE A 1 93 ? -26.119 -21.402 29.592 1.00 81.62 93 ILE A CA 1
ATOM 754 C C . ILE A 1 93 ? -27.626 -21.340 29.295 1.00 81.62 93 ILE A C 1
ATOM 756 O O . ILE A 1 93 ? -28.385 -20.773 30.087 1.00 81.62 93 ILE A O 1
ATOM 760 N N . GLU A 1 94 ? -28.090 -21.936 28.195 1.00 83.94 94 GLU A N 1
ATOM 761 C CA . GLU A 1 94 ? -29.518 -22.003 27.859 1.00 83.94 94 GLU A CA 1
ATOM 762 C C . GLU A 1 94 ? -30.302 -22.856 28.871 1.00 83.94 94 GLU A C 1
ATOM 764 O O . GLU A 1 94 ? -31.379 -22.462 29.337 1.00 83.94 94 GLU A O 1
ATOM 769 N N . SER A 1 95 ? -29.740 -23.987 29.302 1.00 81.81 95 SER A N 1
ATOM 770 C CA . SER A 1 95 ? -30.326 -24.824 30.352 1.00 81.81 95 SER A CA 1
ATOM 771 C C . SER A 1 95 ? -30.315 -24.122 31.719 1.00 81.81 95 SER A C 1
ATOM 773 O O . SER A 1 95 ? -31.269 -24.241 32.486 1.00 81.81 95 SER A O 1
ATOM 775 N N . ALA A 1 96 ? -29.285 -23.329 32.025 1.00 77.25 96 ALA A N 1
ATOM 776 C CA . ALA A 1 96 ? -29.208 -22.524 33.239 1.00 77.25 96 ALA A CA 1
ATOM 777 C C . ALA A 1 96 ? -30.251 -21.396 33.230 1.00 77.25 96 ALA A C 1
ATOM 779 O O . ALA A 1 96 ? -30.886 -21.139 34.255 1.00 77.25 96 ALA A O 1
ATOM 780 N N . TYR A 1 97 ? -30.492 -20.767 32.076 1.00 73.25 97 TYR A N 1
ATOM 781 C CA . TYR A 1 97 ? -31.527 -19.742 31.929 1.00 73.25 97 TYR A CA 1
ATOM 782 C C . TYR A 1 97 ? -32.939 -20.327 32.073 1.00 73.25 97 TYR A C 1
ATOM 784 O O . TYR A 1 97 ? -33.773 -19.765 32.785 1.00 73.25 97 TYR A O 1
ATOM 792 N N . THR A 1 98 ? -33.206 -21.492 31.476 1.00 66.25 98 THR A N 1
ATOM 793 C CA . THR A 1 98 ? -34.505 -22.177 31.612 1.00 66.25 98 THR A CA 1
ATOM 794 C C . THR A 1 98 ? -34.735 -22.736 33.022 1.00 66.25 98 THR A C 1
ATOM 796 O O . THR A 1 98 ? -35.864 -22.699 33.512 1.00 66.25 98 THR A O 1
ATOM 799 N N . LYS A 1 99 ? -33.681 -23.154 33.736 1.00 61.62 99 LYS A N 1
ATOM 800 C CA . LYS A 1 99 ? -33.754 -23.552 35.157 1.00 61.62 99 LYS A CA 1
ATOM 801 C C . LYS A 1 99 ? -34.014 -22.380 36.116 1.00 61.62 99 LYS A C 1
ATOM 803 O O . LYS A 1 99 ? -34.501 -22.610 37.219 1.00 61.62 99 LYS A O 1
ATOM 808 N N . LYS A 1 100 ? -33.738 -21.130 35.721 1.00 59.25 100 LYS A N 1
ATOM 809 C CA . LYS A 1 100 ? -33.968 -19.920 36.544 1.00 59.25 100 LYS A CA 1
ATOM 810 C C . LYS A 1 100 ? -35.345 -19.267 36.323 1.00 59.25 100 LYS A C 1
ATOM 812 O O . LYS A 1 100 ? -35.623 -18.214 36.889 1.00 59.25 100 LYS A O 1
ATOM 817 N N . GLY A 1 101 ? -36.232 -19.891 35.546 1.00 50.81 101 GLY A N 1
ATOM 818 C CA . GLY A 1 101 ? -37.580 -19.393 35.259 1.00 50.81 101 GLY A CA 1
ATOM 819 C C . GLY A 1 101 ? -38.685 -19.937 36.175 1.00 50.81 101 GLY A C 1
ATOM 820 O O . GLY A 1 101 ? -39.568 -20.640 35.694 1.00 50.81 101 GLY A O 1
ATOM 821 N N . LYS A 1 102 ? -38.686 -19.580 37.467 1.00 37.06 102 LYS A N 1
ATOM 822 C CA . LYS A 1 102 ? -39.899 -19.539 38.315 1.00 37.06 102 LYS A CA 1
ATOM 823 C C . LYS A 1 102 ? -39.825 -18.309 39.234 1.00 37.06 102 LYS A C 1
ATOM 825 O O . LYS A 1 102 ? -38.858 -18.215 39.984 1.00 37.06 102 LYS A O 1
ATOM 830 N N . PRO A 1 103 ? -40.802 -17.382 39.205 1.00 40.38 103 PRO A N 1
ATOM 831 C CA . PRO A 1 103 ? -40.901 -16.320 40.194 1.00 40.38 103 PRO A CA 1
ATOM 832 C C . PRO A 1 103 ? -41.770 -16.810 41.356 1.00 40.38 103 PRO A C 1
ATOM 834 O O . PRO A 1 103 ? -42.915 -17.205 41.139 1.00 40.38 103 PRO A O 1
ATOM 837 N N . LEU A 1 104 ? -41.246 -16.789 42.578 1.00 31.95 104 LEU A N 1
ATOM 838 C CA . LEU A 1 104 ? -42.067 -16.817 43.783 1.00 31.95 104 LEU A CA 1
ATOM 839 C C . LEU A 1 104 ? -41.346 -16.089 44.915 1.00 31.95 104 LEU A C 1
ATOM 841 O O . LEU A 1 104 ? -40.172 -16.313 45.189 1.00 31.95 104 LEU A O 1
ATOM 845 N N . ASP A 1 105 ? -42.124 -15.166 45.452 1.00 30.73 105 ASP A N 1
ATOM 846 C CA . ASP A 1 105 ? -42.008 -14.374 46.663 1.00 30.73 105 ASP A CA 1
ATOM 847 C C . ASP A 1 105 ? -41.721 -15.226 47.919 1.00 30.73 105 ASP A C 1
ATOM 849 O O . ASP A 1 105 ? -41.953 -16.437 47.899 1.00 30.73 105 ASP A O 1
ATOM 853 N N . SER A 1 106 ? -41.348 -14.545 49.011 1.00 30.14 106 SER A N 1
ATOM 854 C CA . SER A 1 106 ? -41.320 -15.000 50.421 1.00 30.14 106 SER A CA 1
ATOM 855 C C . SER A 1 106 ? -39.943 -15.254 51.069 1.00 30.14 106 SER A C 1
ATOM 857 O O . SER A 1 106 ? -39.293 -16.268 50.842 1.00 30.14 106 SER A O 1
ATOM 859 N N . GLU A 1 107 ? -39.571 -14.269 51.895 1.00 31.66 107 GLU A N 1
ATOM 860 C CA . GLU A 1 107 ? -39.063 -14.305 53.283 1.00 31.66 107 GLU A CA 1
ATOM 861 C C . GLU A 1 107 ? -38.026 -15.346 53.766 1.00 31.66 107 GLU A C 1
ATOM 863 O O . GLU A 1 107 ? -38.192 -16.554 53.651 1.00 31.66 107 GLU A O 1
ATOM 868 N N . GLU A 1 108 ? -36.985 -14.775 54.395 1.00 34.69 108 GLU A N 1
ATOM 869 C CA . GLU A 1 108 ? -36.243 -15.196 55.599 1.00 34.69 108 GLU A CA 1
ATOM 870 C C . GLU A 1 108 ? -36.230 -16.679 56.013 1.00 34.69 108 GLU A C 1
ATOM 872 O O . GLU A 1 108 ? -37.225 -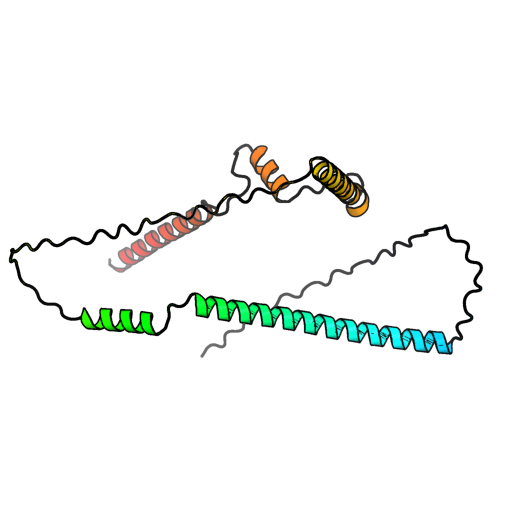17.205 56.500 1.00 34.69 108 GLU A O 1
ATOM 877 N N . GLN A 1 109 ? -35.026 -17.270 56.062 1.00 30.30 109 GLN A N 1
ATOM 878 C CA . GLN A 1 109 ? -34.524 -17.866 57.309 1.00 30.30 109 GLN A CA 1
ATOM 879 C C . GLN A 1 109 ? -33.006 -18.110 57.293 1.00 30.30 109 GLN A C 1
ATOM 881 O O . GLN A 1 109 ? -32.434 -18.567 56.306 1.00 30.30 109 GLN A O 1
ATOM 886 N N . GLU A 1 110 ? -32.382 -17.770 58.420 1.00 32.16 110 GLU A N 1
ATOM 887 C CA . GLU A 1 110 ? -30.979 -17.986 58.780 1.00 32.16 110 GLU A CA 1
ATOM 888 C C . GLU A 1 110 ? -30.671 -19.445 59.185 1.00 32.16 110 GLU A C 1
ATOM 890 O O . GLU A 1 110 ? -31.583 -20.224 59.465 1.00 32.16 110 GLU A O 1
ATOM 895 N N . LYS A 1 111 ? -29.358 -19.697 59.363 1.00 30.84 111 LYS A N 1
ATOM 896 C CA . LYS A 1 111 ? -28.637 -20.878 59.893 1.00 30.84 111 LYS A CA 1
ATOM 897 C C . LYS A 1 111 ? -28.385 -22.006 58.882 1.00 30.84 111 LYS A C 1
ATOM 899 O O . LYS A 1 111 ? -29.250 -22.344 58.096 1.00 30.84 111 LYS A O 1
ATOM 904 N N . GLU A 1 112 ? -27.224 -22.650 58.836 1.00 29.58 112 GLU A N 1
ATOM 905 C CA . GLU A 1 112 ? -26.129 -22.761 59.800 1.00 29.58 112 GLU A CA 1
ATOM 906 C C . GLU A 1 112 ? -24.831 -23.134 59.063 1.00 29.58 112 GLU A C 1
ATOM 908 O O . GLU A 1 112 ? -24.834 -23.576 57.917 1.00 29.58 112 GLU A O 1
ATOM 913 N N . GLU A 1 113 ? -23.743 -22.892 59.770 1.00 30.42 113 GLU A N 1
ATOM 914 C CA . GLU A 1 113 ? -22.329 -23.073 59.469 1.00 30.42 113 GLU A CA 1
ATOM 915 C C . GLU A 1 113 ? -21.936 -24.534 59.163 1.00 30.42 113 GLU A C 1
ATOM 917 O O . GLU A 1 113 ? -22.359 -25.460 59.853 1.00 30.42 113 GLU A O 1
ATOM 922 N N . SER A 1 114 ? -21.060 -24.732 58.175 1.00 29.50 114 SER A N 1
ATOM 923 C CA . SER A 1 114 ? -20.079 -25.822 58.192 1.00 29.50 114 SER A CA 1
ATOM 924 C C . SER A 1 114 ? -18.819 -25.360 57.464 1.00 29.50 114 SER A C 1
ATOM 926 O O . SER A 1 114 ? -18.825 -25.177 56.244 1.00 29.50 114 SER A O 1
ATOM 928 N N . GLU A 1 115 ? -17.766 -25.131 58.240 1.00 34.84 115 GLU A N 1
ATOM 929 C CA . GLU A 1 115 ? -16.392 -25.069 57.759 1.00 34.84 115 GLU A CA 1
ATOM 930 C C . GLU A 1 115 ? -16.023 -26.384 57.061 1.00 34.84 115 GLU A C 1
ATOM 932 O O . GLU A 1 115 ? -16.373 -27.453 57.555 1.00 34.84 115 GLU A O 1
ATOM 937 N N . GLU A 1 116 ? -15.317 -26.300 55.936 1.00 33.12 116 GLU A N 1
ATOM 938 C CA . GLU A 1 116 ? -14.146 -27.134 55.656 1.00 33.12 116 GLU A CA 1
ATOM 939 C C . GLU A 1 116 ? -13.394 -26.541 54.457 1.00 33.12 116 GLU A C 1
ATOM 941 O O . GLU A 1 116 ? -13.976 -26.148 53.443 1.00 33.12 116 GLU A O 1
ATOM 946 N N . ASP A 1 117 ? -12.093 -26.403 54.666 1.00 33.75 117 ASP A N 1
ATOM 947 C CA . ASP A 1 117 ? -11.098 -25.773 53.818 1.00 33.75 117 ASP A CA 1
ATOM 948 C C . ASP A 1 117 ? -10.990 -26.405 52.427 1.00 33.75 117 ASP A C 1
ATOM 950 O O . ASP A 1 117 ? -10.946 -27.623 52.296 1.00 33.75 117 ASP A O 1
ATOM 954 N N . GLU A 1 118 ? -10.792 -25.573 51.404 1.00 38.28 118 GLU A N 1
ATOM 955 C CA . GLU A 1 118 ? -9.869 -25.892 50.312 1.00 38.28 118 GLU A CA 1
ATOM 956 C C . GLU A 1 118 ? -9.403 -24.582 49.656 1.00 38.28 118 GLU A C 1
ATOM 958 O O . GLU A 1 118 ? -10.017 -24.035 48.736 1.00 38.28 118 GLU A O 1
ATOM 963 N N . ASP A 1 119 ? -8.288 -24.067 50.181 1.00 39.25 119 ASP A N 1
ATOM 964 C CA . ASP A 1 119 ? -7.436 -23.084 49.521 1.00 39.25 119 ASP A CA 1
ATOM 965 C C . ASP A 1 119 ? -7.021 -23.623 48.145 1.00 39.25 119 ASP A C 1
ATOM 967 O O . ASP A 1 119 ? -6.079 -24.403 47.994 1.00 39.25 119 ASP A O 1
ATOM 971 N N . SER A 1 120 ? -7.704 -23.158 47.107 1.00 43.56 120 SER A N 1
ATOM 972 C CA . SER A 1 120 ? -7.089 -23.008 45.797 1.00 43.56 120 SER A CA 1
ATOM 973 C C . SER A 1 120 ? -7.173 -21.540 45.421 1.00 43.56 120 SER A C 1
ATOM 975 O O . SER A 1 120 ? -8.039 -21.087 44.673 1.00 43.56 120 SER A O 1
ATOM 977 N N . GLU A 1 121 ? -6.238 -20.771 45.979 1.00 43.09 121 GLU A N 1
ATOM 978 C CA . GLU A 1 121 ? -5.792 -19.537 45.353 1.00 43.09 121 GLU A CA 1
ATOM 979 C C . GLU A 1 121 ? -5.296 -19.897 43.945 1.00 43.09 121 GLU A C 1
ATOM 981 O O . GLU A 1 121 ? -4.118 -20.178 43.715 1.00 43.09 121 GLU A O 1
ATOM 986 N N . GLU A 1 122 ? -6.203 -19.916 42.968 1.00 47.00 122 GLU A N 1
ATOM 987 C CA . GLU A 1 122 ? -5.818 -19.726 41.582 1.00 47.00 122 GLU A CA 1
ATOM 988 C C . GLU A 1 122 ? -5.296 -18.295 41.491 1.00 47.00 122 GLU A C 1
ATOM 990 O O . GLU A 1 122 ? -6.025 -17.340 41.202 1.00 47.00 122 GLU A O 1
ATOM 995 N N . GLU A 1 123 ? -4.002 -18.150 41.795 1.00 47.34 123 GLU A N 1
ATOM 996 C CA . GLU A 1 123 ? -3.204 -17.014 41.389 1.00 47.34 123 GLU A CA 1
ATOM 997 C C . GLU A 1 123 ? -3.573 -16.730 39.935 1.00 47.34 123 GLU A C 1
ATOM 999 O O . GLU A 1 123 ? -3.178 -17.434 39.000 1.00 47.34 123 GLU A O 1
ATOM 1004 N N . VAL A 1 124 ? -4.300 -15.636 39.726 1.00 52.16 124 VAL A N 1
ATOM 1005 C CA . VAL A 1 124 ? -4.312 -14.938 38.451 1.00 52.16 124 VAL A CA 1
ATOM 1006 C C . VAL A 1 124 ? -2.914 -14.343 38.309 1.00 52.16 124 VAL A C 1
ATOM 1008 O O . VAL A 1 124 ? -2.691 -13.136 38.450 1.00 52.16 124 VAL A O 1
ATOM 1011 N N . VAL A 1 125 ? -1.938 -15.214 38.036 1.00 49.12 125 VAL A N 1
ATOM 1012 C CA . VAL A 1 125 ? -0.654 -14.852 37.470 1.00 49.12 125 VAL A CA 1
ATOM 1013 C C . VAL A 1 125 ? -0.990 -14.236 36.130 1.00 49.12 125 VAL A C 1
ATOM 1015 O O . VAL A 1 125 ? -1.123 -14.893 35.099 1.00 49.12 125 VAL A O 1
ATOM 1018 N N . ASN A 1 126 ? -1.164 -12.917 36.165 1.00 53.19 126 ASN A N 1
ATOM 1019 C CA . ASN A 1 126 ? -1.004 -12.057 35.020 1.00 53.19 126 ASN A CA 1
ATOM 1020 C C . ASN A 1 126 ? 0.343 -12.435 34.411 1.00 53.19 126 ASN A C 1
ATOM 1022 O O . ASN A 1 126 ? 1.388 -11.943 34.842 1.00 53.19 126 ASN A O 1
ATOM 1026 N N . ALA A 1 127 ? 0.321 -13.338 33.431 1.00 58.97 127 ALA A N 1
ATOM 1027 C CA . ALA A 1 127 ? 1.461 -13.687 32.617 1.00 58.97 127 ALA A CA 1
ATOM 1028 C C . ALA A 1 127 ? 1.787 -12.452 31.775 1.00 58.97 127 ALA A C 1
ATOM 1030 O O . ALA A 1 127 ? 1.464 -12.352 30.591 1.00 58.97 127 ALA A O 1
ATOM 1031 N N . ARG A 1 128 ? 2.404 -11.464 32.427 1.00 61.44 128 ARG A N 1
ATOM 1032 C CA . ARG A 1 128 ? 3.193 -10.411 31.815 1.00 61.44 128 ARG A CA 1
ATOM 1033 C C . ARG A 1 128 ? 4.221 -11.172 30.997 1.00 61.44 128 ARG A C 1
ATOM 1035 O O . ARG A 1 128 ? 5.173 -11.725 31.542 1.00 61.44 128 ARG A O 1
ATOM 1042 N N . LEU A 1 129 ? 3.929 -11.325 29.707 1.00 62.38 129 LEU A N 1
ATOM 1043 C CA . LEU A 1 129 ? 4.798 -11.995 28.752 1.00 62.38 129 LEU A CA 1
ATOM 1044 C C . LEU A 1 129 ? 6.215 -11.476 28.991 1.00 62.38 129 LEU A C 1
ATOM 1046 O O . LEU A 1 129 ? 6.443 -10.268 28.932 1.00 62.38 129 LEU A O 1
ATOM 1050 N N . LYS A 1 130 ? 7.124 -12.392 29.338 1.00 65.69 130 LYS A N 1
ATOM 1051 C CA . LYS A 1 130 ? 8.533 -12.097 29.595 1.00 65.69 130 LYS A CA 1
ATOM 1052 C C . LYS A 1 130 ? 9.049 -11.244 28.438 1.00 65.69 130 LYS A C 1
ATOM 1054 O O . LYS A 1 130 ? 8.921 -11.653 27.283 1.00 65.69 130 LYS A O 1
ATOM 1059 N N . GLU A 1 131 ? 9.583 -10.063 28.735 1.00 69.94 131 GLU A N 1
ATOM 1060 C CA . GLU A 1 131 ? 10.212 -9.213 27.728 1.00 69.94 131 GLU A CA 1
ATOM 1061 C C . GLU A 1 131 ? 11.291 -10.038 27.019 1.00 69.94 131 GLU A C 1
ATOM 1063 O O . GLU A 1 131 ? 12.274 -10.475 27.620 1.00 69.94 131 GLU A O 1
ATOM 1068 N N . SER A 1 132 ? 11.068 -10.347 25.742 1.00 79.81 132 SER A N 1
ATOM 1069 C CA . SER A 1 132 ? 12.019 -11.123 24.959 1.00 79.81 132 SER A CA 1
ATOM 1070 C C . SER A 1 132 ? 13.224 -10.236 24.657 1.00 79.81 132 SER A C 1
ATOM 1072 O O . SER A 1 132 ? 13.130 -9.322 23.833 1.00 79.81 132 SER A O 1
ATOM 1074 N N . TYR A 1 133 ? 14.354 -10.495 25.313 1.00 80.38 133 TYR A N 1
ATOM 1075 C CA . TYR A 1 133 ? 15.604 -9.810 25.007 1.00 80.38 133 TYR A CA 1
ATOM 1076 C C . TYR A 1 133 ? 16.072 -10.198 23.604 1.00 80.38 133 TYR A C 1
ATOM 1078 O O . TYR A 1 133 ? 16.275 -11.371 23.293 1.00 80.38 133 TYR A O 1
ATOM 1086 N N . LYS A 1 134 ? 16.258 -9.193 22.744 1.00 83.12 134 LYS A N 1
ATOM 1087 C CA . LYS A 1 134 ? 16.873 -9.360 21.428 1.00 83.12 134 LYS A CA 1
ATOM 1088 C C . LYS A 1 134 ? 18.303 -8.843 21.494 1.00 83.12 134 LYS A C 1
ATOM 1090 O O . LYS A 1 134 ? 18.520 -7.638 21.588 1.00 83.12 134 LYS A O 1
ATOM 1095 N N . ALA A 1 135 ? 19.275 -9.744 21.405 1.00 83.31 135 ALA A N 1
ATOM 1096 C CA . ALA A 1 135 ? 20.662 -9.349 21.204 1.00 83.31 135 ALA A CA 1
ATOM 1097 C C . ALA A 1 135 ? 20.817 -8.782 19.783 1.00 83.31 135 ALA A C 1
ATOM 1099 O O . ALA A 1 135 ? 20.496 -9.447 18.797 1.00 83.31 135 ALA A O 1
ATOM 1100 N N . VAL A 1 136 ? 21.278 -7.538 19.673 1.00 85.94 136 VAL A N 1
ATOM 1101 C CA . VAL A 1 136 ? 21.585 -6.889 18.394 1.00 85.94 136 VAL A CA 1
ATOM 1102 C C . VAL A 1 136 ? 22.991 -6.325 18.491 1.00 85.94 136 VAL A C 1
ATOM 1104 O O . VAL A 1 136 ? 23.308 -5.623 19.450 1.00 85.94 136 VAL A O 1
ATOM 1107 N N . ARG A 1 137 ? 23.837 -6.602 17.498 1.00 91.62 137 ARG A N 1
ATOM 1108 C CA . ARG A 1 137 ? 25.162 -5.982 17.442 1.00 91.62 137 ARG A CA 1
ATOM 1109 C C . ARG A 1 137 ? 24.993 -4.513 17.073 1.00 91.62 137 ARG A C 1
ATOM 1111 O O . ARG A 1 137 ? 24.276 -4.192 16.127 1.00 91.62 137 ARG A O 1
ATOM 1118 N N . LEU A 1 138 ? 25.691 -3.622 17.775 1.00 91.56 138 LEU A N 1
ATOM 1119 C CA . LEU A 1 138 ? 25.653 -2.182 17.484 1.00 91.56 138 LEU A CA 1
ATOM 1120 C C . LEU A 1 138 ? 26.016 -1.885 16.021 1.00 91.56 138 LEU A C 1
ATOM 1122 O O . LEU A 1 138 ? 25.407 -1.022 15.396 1.00 91.56 138 LEU A O 1
ATOM 1126 N N . LYS A 1 139 ? 26.941 -2.663 15.444 1.00 91.31 139 LYS A N 1
ATOM 1127 C CA . LYS A 1 139 ? 27.336 -2.536 1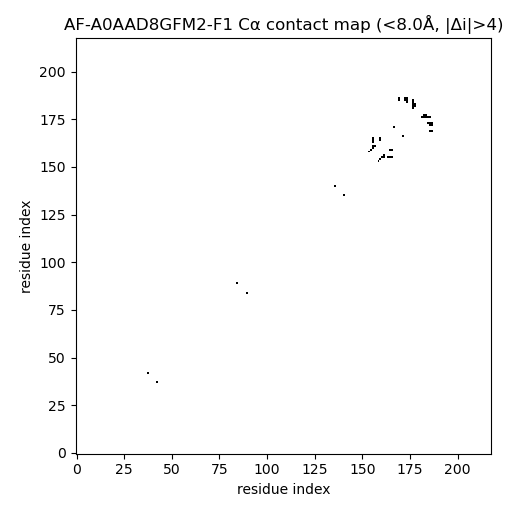4.039 1.00 91.31 139 LYS A CA 1
ATOM 1128 C C . LYS A 1 139 ? 26.183 -2.804 13.065 1.00 91.31 139 LYS A C 1
ATOM 1130 O O . LYS A 1 139 ? 25.983 -2.015 12.149 1.00 91.31 139 LYS A O 1
ATOM 1135 N N . ASP A 1 140 ? 25.368 -3.827 13.328 1.00 90.50 140 ASP A N 1
ATOM 1136 C CA . ASP A 1 140 ? 24.208 -4.158 12.491 1.00 90.50 140 ASP A CA 1
ATOM 1137 C C . ASP A 1 140 ? 23.155 -3.039 12.515 1.00 90.50 140 ASP A C 1
ATOM 1139 O O . ASP A 1 140 ? 22.491 -2.794 11.510 1.00 90.50 140 ASP A O 1
ATOM 1143 N N . GLN A 1 141 ? 23.010 -2.329 13.642 1.00 89.81 141 GLN A N 1
ATOM 1144 C CA . GLN A 1 141 ? 22.112 -1.172 13.728 1.00 89.81 141 GLN A CA 1
ATOM 1145 C C . GLN A 1 141 ? 22.627 0.009 12.908 1.00 89.81 141 GLN A C 1
ATOM 1147 O O . GLN A 1 141 ? 21.851 0.637 12.198 1.00 89.81 141 GLN A O 1
ATOM 1152 N N . ILE A 1 142 ? 23.928 0.298 12.976 1.00 92.88 142 ILE A N 1
ATOM 1153 C CA . ILE A 1 142 ? 24.551 1.369 12.187 1.00 92.88 142 ILE A CA 1
ATOM 1154 C C . ILE A 1 142 ? 24.401 1.068 10.692 1.00 92.88 142 ILE A C 1
ATOM 1156 O O . ILE A 1 142 ? 23.989 1.929 9.917 1.00 92.88 142 ILE A O 1
ATOM 1160 N N . ASP A 1 143 ? 24.663 -0.172 10.286 1.00 92.88 143 ASP A N 1
ATOM 1161 C CA . ASP A 1 143 ? 24.551 -0.583 8.888 1.00 92.88 143 ASP A CA 1
ATOM 1162 C C . ASP A 1 143 ? 23.078 -0.584 8.418 1.00 92.88 143 ASP A C 1
ATOM 1164 O O . ASP A 1 143 ? 22.781 -0.229 7.278 1.00 92.88 143 ASP A O 1
ATOM 1168 N N . ALA A 1 144 ? 22.122 -0.910 9.295 1.00 91.75 144 ALA A N 1
ATOM 1169 C CA . ALA A 1 144 ? 20.694 -0.761 9.004 1.00 91.75 144 ALA A CA 1
ATOM 1170 C C . ALA A 1 144 ? 20.278 0.714 8.863 1.00 91.75 144 ALA A C 1
ATOM 1172 O O . ALA A 1 144 ? 19.554 1.057 7.927 1.00 91.75 144 ALA A O 1
ATOM 1173 N N . ASN A 1 145 ? 20.764 1.586 9.750 1.00 92.75 145 ASN A N 1
ATOM 1174 C CA . ASN A 1 145 ? 20.472 3.017 9.721 1.00 92.75 145 ASN A CA 1
ATOM 1175 C C . ASN A 1 145 ? 21.035 3.670 8.452 1.00 92.75 145 ASN A C 1
ATOM 1177 O O . ASN A 1 145 ? 20.299 4.360 7.756 1.00 92.75 145 ASN A O 1
ATOM 1181 N N . THR A 1 146 ? 22.285 3.378 8.082 1.00 94.81 146 THR A N 1
ATOM 1182 C CA . THR A 1 146 ? 22.903 3.905 6.848 1.00 94.81 146 THR A CA 1
ATOM 1183 C C . THR A 1 146 ? 22.158 3.457 5.587 1.00 94.81 146 THR A C 1
ATOM 1185 O O . THR A 1 146 ? 21.916 4.262 4.687 1.00 94.81 146 THR A O 1
ATOM 1188 N N . ARG A 1 147 ? 21.710 2.194 5.525 1.00 94.38 147 ARG A N 1
ATOM 1189 C CA . ARG A 1 147 ? 20.843 1.704 4.435 1.00 94.38 147 ARG A CA 1
ATOM 1190 C C . ARG A 1 147 ? 19.506 2.442 4.398 1.00 94.38 147 ARG A C 1
ATOM 1192 O O . ARG A 1 147 ? 19.028 2.781 3.318 1.00 94.38 147 ARG A O 1
ATOM 1199 N N . GLN A 1 148 ? 18.899 2.692 5.557 1.00 94.44 148 GLN A N 1
ATOM 1200 C CA . GLN A 1 148 ? 17.638 3.427 5.658 1.00 94.44 148 GLN A CA 1
ATOM 1201 C C . GLN A 1 148 ? 17.792 4.893 5.228 1.00 94.44 148 GLN A C 1
ATOM 1203 O O . GLN A 1 148 ? 16.929 5.408 4.515 1.00 94.44 148 GLN A O 1
ATOM 1208 N N . GLU A 1 149 ? 18.882 5.549 5.619 1.00 93.50 149 GLU A N 1
ATOM 1209 C CA . GLU A 1 149 ? 19.223 6.912 5.203 1.00 93.50 149 GLU A CA 1
ATOM 1210 C C . GLU A 1 149 ? 19.418 6.981 3.690 1.00 93.50 149 GLU A C 1
ATOM 1212 O O . GLU A 1 149 ? 18.710 7.739 3.024 1.00 93.50 149 GLU A O 1
ATOM 1217 N N . SER A 1 150 ? 20.252 6.097 3.134 1.00 94.19 150 SER A N 1
ATOM 1218 C CA . SER A 1 150 ? 20.473 5.974 1.690 1.00 94.19 150 SER A CA 1
ATOM 1219 C C . SER A 1 150 ? 19.165 5.763 0.915 1.00 94.19 150 SER A C 1
ATOM 1221 O O . SER A 1 150 ? 18.900 6.452 -0.073 1.00 94.19 150 SER A O 1
ATOM 1223 N N . ALA A 1 151 ? 18.289 4.874 1.396 1.00 92.31 151 ALA A N 1
ATOM 1224 C CA . ALA A 1 151 ? 16.977 4.654 0.793 1.00 92.31 151 ALA A CA 1
ATOM 1225 C C . ALA A 1 151 ? 16.085 5.906 0.874 1.00 92.31 151 ALA A C 1
ATOM 1227 O O . ALA A 1 151 ? 15.377 6.236 -0.082 1.00 92.31 151 ALA A O 1
ATOM 1228 N N . SER A 1 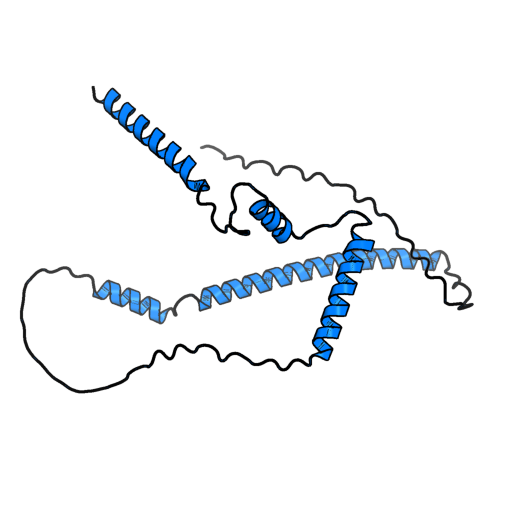152 ? 16.122 6.625 1.999 1.00 87.56 152 SER A N 1
ATOM 1229 C CA . SER A 1 152 ? 15.358 7.861 2.177 1.00 87.56 152 SER A CA 1
ATOM 1230 C C . SER A 1 152 ? 15.833 8.965 1.230 1.00 87.56 152 SER A C 1
ATOM 1232 O O . SER A 1 152 ? 15.006 9.665 0.638 1.00 87.56 152 SER A O 1
ATOM 1234 N N . ASP A 1 153 ? 17.141 9.065 1.009 1.00 88.81 153 ASP A N 1
ATOM 1235 C CA . ASP A 1 153 ? 17.746 10.052 0.122 1.00 88.81 153 ASP A CA 1
ATOM 1236 C C . ASP A 1 153 ? 17.494 9.720 -1.345 1.00 88.81 153 ASP A C 1
ATOM 1238 O O . ASP A 1 153 ? 17.170 10.619 -2.127 1.00 88.81 153 ASP A O 1
ATOM 1242 N N . PHE A 1 154 ? 17.525 8.439 -1.721 1.00 90.25 154 PHE A N 1
ATOM 1243 C CA . PHE A 1 154 ? 17.097 7.992 -3.046 1.00 90.25 154 PHE A CA 1
ATOM 1244 C C . PHE A 1 154 ? 15.641 8.389 -3.319 1.00 90.25 154 PHE A C 1
ATOM 1246 O O . PHE A 1 154 ? 15.344 9.002 -4.345 1.00 90.25 154 PHE A O 1
ATOM 1253 N N . ILE A 1 155 ? 14.728 8.122 -2.380 1.00 86.25 155 ILE A N 1
ATOM 1254 C CA . ILE A 1 155 ? 13.314 8.495 -2.518 1.00 86.25 155 ILE A CA 1
ATOM 1255 C C . ILE A 1 155 ? 13.161 10.017 -2.667 1.00 86.25 155 ILE A C 1
ATOM 1257 O O . ILE A 1 155 ? 12.455 10.486 -3.562 1.00 86.25 155 ILE A O 1
ATOM 1261 N N . ARG A 1 156 ? 13.828 10.806 -1.820 1.00 80.62 156 ARG A N 1
ATOM 1262 C CA . ARG A 1 156 ? 13.745 12.275 -1.875 1.00 80.62 156 ARG A CA 1
ATOM 1263 C C . ARG A 1 156 ? 14.281 12.825 -3.194 1.00 80.62 156 ARG A C 1
ATOM 1265 O O . ARG A 1 156 ? 13.626 13.652 -3.818 1.00 80.62 156 ARG A O 1
ATOM 1272 N N . SER A 1 157 ? 15.445 12.354 -3.631 1.00 83.81 157 SER A N 1
ATOM 1273 C CA . SER A 1 157 ? 16.165 12.947 -4.760 1.00 83.81 157 SER A CA 1
ATOM 1274 C C . SER A 1 157 ? 15.756 12.392 -6.128 1.00 83.81 157 SER A C 1
ATOM 1276 O O . SER A 1 157 ? 15.804 13.140 -7.102 1.00 83.81 157 SER A O 1
ATOM 1278 N N . ARG A 1 158 ? 15.380 11.108 -6.238 1.00 82.50 158 ARG A N 1
ATOM 1279 C CA . ARG A 1 158 ? 15.107 10.438 -7.531 1.00 82.50 158 ARG A CA 1
ATOM 1280 C C . ARG A 1 158 ? 13.617 10.249 -7.785 1.00 82.50 158 ARG A C 1
ATOM 1282 O O . ARG A 1 158 ? 13.187 10.375 -8.925 1.00 82.50 158 ARG A O 1
ATOM 1289 N N . LEU A 1 159 ? 12.815 9.996 -6.747 1.00 81.06 159 LEU A N 1
ATOM 1290 C CA . LEU A 1 159 ? 11.377 9.752 -6.918 1.00 81.06 159 LEU A CA 1
ATOM 1291 C C . LEU A 1 159 ? 10.541 11.039 -6.894 1.00 81.06 159 LEU A C 1
ATOM 1293 O O . LEU A 1 159 ? 9.548 11.136 -7.614 1.00 81.06 159 LEU A O 1
ATOM 1297 N N . TYR A 1 160 ? 10.910 12.018 -6.062 1.00 80.25 160 TYR A N 1
ATOM 1298 C CA . TYR A 1 160 ? 10.114 13.240 -5.877 1.00 80.25 160 TYR A CA 1
ATOM 1299 C C . TYR A 1 160 ? 10.761 14.517 -6.440 1.00 80.25 160 TYR A C 1
ATOM 1301 O O . TYR A 1 160 ? 10.074 15.531 -6.571 1.00 80.25 160 TYR A O 1
ATOM 1309 N N . GLY A 1 161 ? 12.022 14.442 -6.874 1.00 76.88 161 GLY A N 1
ATOM 1310 C CA . GLY A 1 161 ? 12.764 15.547 -7.483 1.00 76.88 161 GLY A CA 1
ATOM 1311 C C . GLY A 1 161 ? 13.169 16.650 -6.487 1.00 76.88 161 GLY A C 1
ATOM 1312 O O . GLY A 1 161 ? 12.635 16.722 -5.375 1.00 76.88 161 GLY A O 1
ATOM 1313 N N . PRO A 1 162 ? 14.114 17.531 -6.866 1.00 73.31 162 PRO A N 1
ATOM 1314 C CA . PRO A 1 162 ? 14.556 18.637 -6.018 1.00 73.31 162 PRO A CA 1
ATOM 1315 C C . PRO A 1 162 ? 13.381 19.552 -5.641 1.00 73.31 162 PRO A C 1
ATOM 1317 O O . PRO A 1 162 ? 12.625 19.985 -6.506 1.00 73.31 162 PRO A O 1
ATOM 1320 N N . GLY A 1 163 ? 13.221 19.843 -4.347 1.00 70.62 163 GLY A N 1
ATOM 1321 C CA . GLY A 1 163 ? 12.188 20.755 -3.833 1.00 70.62 163 GLY A CA 1
ATOM 1322 C C . GLY A 1 163 ? 10.884 20.093 -3.372 1.00 70.62 163 GLY A C 1
ATOM 1323 O O . GLY A 1 163 ? 10.085 20.744 -2.700 1.00 70.62 163 GLY A O 1
ATOM 1324 N N . THR A 1 164 ? 10.675 18.797 -3.628 1.00 66.81 164 THR A N 1
ATOM 1325 C CA . THR A 1 164 ? 9.459 18.093 -3.187 1.00 66.81 164 THR A CA 1
ATOM 1326 C C . THR A 1 164 ? 9.724 17.242 -1.942 1.00 66.81 164 THR A C 1
ATOM 1328 O O . THR A 1 164 ? 9.766 16.012 -1.993 1.00 66.81 164 THR A O 1
ATOM 1331 N N . ASN A 1 165 ? 9.854 17.884 -0.777 1.00 68.75 165 ASN A N 1
ATOM 1332 C CA . ASN A 1 165 ? 9.899 17.175 0.506 1.00 68.75 165 ASN A CA 1
ATOM 1333 C C . ASN A 1 165 ? 8.499 16.663 0.871 1.00 68.75 165 ASN A C 1
ATOM 1335 O O . ASN A 1 165 ? 7.775 17.282 1.655 1.00 68.75 165 ASN A O 1
ATOM 1339 N N . ARG A 1 166 ? 8.088 15.525 0.296 1.00 71.19 166 ARG A N 1
ATOM 1340 C CA . ARG A 1 166 ? 6.875 14.833 0.747 1.00 71.19 166 ARG A CA 1
ATOM 1341 C C . ARG A 1 166 ? 7.092 14.364 2.181 1.00 71.19 166 ARG A C 1
ATOM 1343 O O . ARG A 1 166 ? 7.824 13.415 2.436 1.00 71.19 166 ARG A O 1
ATOM 1350 N N . THR A 1 167 ? 6.456 15.055 3.115 1.00 74.62 167 THR A N 1
ATOM 1351 C CA . THR A 1 167 ? 6.371 14.634 4.510 1.00 74.62 167 THR A CA 1
ATOM 1352 C C . THR A 1 167 ? 5.291 13.562 4.645 1.00 74.62 167 THR A C 1
ATOM 1354 O O . THR A 1 167 ? 4.308 13.535 3.898 1.00 74.62 167 THR A O 1
ATOM 1357 N N . THR A 1 168 ? 5.463 12.640 5.589 1.00 80.06 168 THR A N 1
ATOM 1358 C CA . THR A 1 168 ? 4.444 11.621 5.877 1.00 80.06 168 THR A CA 1
ATOM 1359 C C . THR A 1 168 ? 3.163 12.302 6.360 1.00 80.06 168 THR A C 1
ATOM 1361 O O . THR A 1 168 ? 3.227 13.318 7.051 1.00 80.06 168 THR A O 1
ATOM 1364 N N . THR A 1 169 ? 1.987 11.732 6.079 1.00 80.56 169 THR A N 1
ATOM 1365 C CA . THR A 1 169 ? 0.693 12.269 6.546 1.00 80.56 169 THR A CA 1
ATOM 1366 C C . THR A 1 169 ? 0.701 12.579 8.045 1.00 80.56 169 THR A C 1
ATOM 1368 O O . THR A 1 169 ? 0.249 13.644 8.452 1.00 80.56 169 THR A O 1
ATOM 1371 N N . ASN A 1 170 ? 1.308 11.710 8.860 1.00 82.38 170 ASN A N 1
ATOM 1372 C CA . ASN A 1 170 ? 1.467 11.931 10.299 1.00 82.38 170 ASN A CA 1
ATOM 1373 C C . ASN A 1 170 ? 2.336 13.147 10.625 1.00 82.38 170 ASN A C 1
ATOM 1375 O O . ASN A 1 170 ? 2.023 13.879 11.556 1.00 82.38 170 ASN A O 1
ATOM 1379 N N . GLN A 1 171 ? 3.407 13.386 9.869 1.00 83.38 171 GLN A N 1
ATOM 1380 C CA . GLN A 1 171 ? 4.272 14.546 10.055 1.00 83.38 171 GLN A CA 1
ATOM 1381 C C . GLN A 1 171 ? 3.548 15.832 9.640 1.00 83.38 171 GLN A C 1
ATOM 1383 O O . GLN A 1 171 ? 3.589 16.801 10.391 1.00 83.38 171 GLN A O 1
ATOM 1388 N N . MET A 1 172 ? 2.803 15.821 8.526 1.00 83.81 172 MET A N 1
ATOM 1389 C CA . MET A 1 172 ? 1.950 16.951 8.125 1.00 83.81 172 MET A CA 1
ATOM 1390 C C . MET A 1 172 ? 0.876 17.269 9.169 1.00 83.81 172 MET A C 1
ATOM 1392 O O . MET A 1 172 ? 0.724 18.425 9.559 1.00 83.81 172 MET A O 1
ATOM 1396 N N . LEU A 1 173 ? 0.143 16.255 9.639 1.00 81.12 173 LEU A N 1
ATOM 1397 C CA . LEU A 1 173 ? -0.887 16.411 10.671 1.00 81.12 173 LEU A CA 1
ATOM 1398 C C . LEU A 1 173 ? -0.282 16.882 11.997 1.00 81.12 173 LEU A C 1
ATOM 1400 O O . LEU A 1 173 ? -0.822 17.780 12.637 1.00 81.12 173 LEU A O 1
ATOM 1404 N N . SER A 1 174 ? 0.878 16.340 12.370 1.00 82.81 174 SER A N 1
ATOM 1405 C CA . SER A 1 174 ? 1.615 16.776 13.557 1.00 82.81 174 SER A CA 1
ATOM 1406 C C . SER A 1 174 ? 2.051 18.230 13.450 1.00 82.81 174 SER A C 1
ATOM 1408 O O . SER A 1 174 ? 1.864 18.972 14.405 1.00 82.81 174 SER A O 1
ATOM 1410 N N . LEU A 1 175 ? 2.618 18.653 12.316 1.00 82.06 175 LEU A N 1
ATOM 1411 C CA . LEU A 1 175 ? 3.002 20.046 12.098 1.00 82.06 17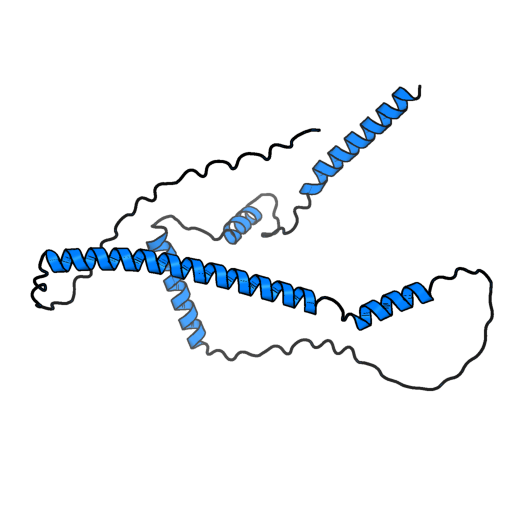5 LEU A CA 1
ATOM 1412 C C . LEU A 1 175 ? 1.778 20.948 12.181 1.00 82.06 175 LEU A C 1
ATOM 1414 O O . LEU A 1 175 ? 1.781 21.855 12.996 1.00 82.06 175 LEU A O 1
ATOM 1418 N N . LYS A 1 176 ? 0.698 20.639 11.456 1.00 79.62 176 LYS A N 1
ATOM 1419 C CA . LYS A 1 176 ? -0.543 21.425 11.483 1.00 79.62 176 LYS A CA 1
ATOM 1420 C C . LYS A 1 176 ? -1.107 21.592 12.898 1.00 79.62 176 LYS A C 1
ATOM 1422 O O . LYS A 1 176 ? -1.536 22.684 13.260 1.00 79.62 176 LYS A O 1
ATOM 1427 N N . ASN A 1 177 ? -1.063 20.536 13.707 1.00 76.38 177 ASN A N 1
ATOM 1428 C CA . ASN A 1 177 ? -1.544 20.578 15.086 1.00 76.38 177 ASN A CA 1
ATOM 1429 C C . ASN A 1 177 ? -0.551 21.241 16.053 1.00 76.38 177 ASN A C 1
ATOM 1431 O O . ASN A 1 177 ? -0.968 21.696 17.112 1.00 76.38 177 ASN A O 1
ATOM 1435 N N . LYS A 1 178 ? 0.745 21.303 15.718 1.00 81.69 178 LYS A N 1
ATOM 1436 C CA . LYS A 1 178 ? 1.783 21.974 16.520 1.00 81.69 178 LYS A CA 1
ATOM 1437 C C . LYS A 1 178 ? 1.934 23.460 16.182 1.00 81.69 178 LYS A C 1
ATOM 1439 O O . LYS A 1 178 ? 2.239 24.240 17.079 1.00 81.69 178 LYS A O 1
ATOM 1444 N N . THR A 1 179 ? 1.746 23.837 14.917 1.00 82.94 179 THR A N 1
ATOM 1445 C CA . THR A 1 179 ? 1.894 25.210 14.407 1.00 82.94 179 THR A CA 1
ATOM 1446 C C . THR A 1 179 ? 0.588 25.997 14.433 1.00 82.94 179 THR A C 1
ATOM 1448 O O . THR A 1 179 ? 0.618 27.215 14.310 1.00 82.94 179 THR A O 1
ATOM 1451 N N . GLY A 1 180 ? -0.562 25.329 14.558 1.00 78.50 180 GLY A N 1
ATOM 1452 C CA . GLY A 1 180 ? -1.849 25.997 14.725 1.00 78.50 180 GLY A CA 1
ATOM 1453 C C . GLY A 1 180 ? -1.987 26.651 16.103 1.00 78.50 180 GLY A C 1
ATOM 1454 O O . GLY A 1 180 ? -1.443 26.159 17.090 1.00 78.50 180 GLY A O 1
ATOM 1455 N N . ASN A 1 181 ? -2.771 27.730 16.183 1.00 82.81 181 ASN A N 1
ATOM 1456 C CA . ASN A 1 181 ? -3.057 28.450 17.432 1.00 82.81 181 ASN A CA 1
ATOM 1457 C C . ASN A 1 181 ? -3.614 27.524 18.529 1.00 82.81 181 ASN A C 1
ATOM 1459 O O . ASN A 1 181 ? -3.296 27.684 19.703 1.00 82.81 181 ASN A O 1
ATOM 1463 N N . ASN A 1 182 ? -4.407 26.524 18.132 1.00 77.19 182 ASN A N 1
ATOM 1464 C CA . ASN A 1 182 ? -4.968 25.520 19.027 1.00 77.19 182 ASN A CA 1
ATOM 1465 C C . ASN A 1 182 ? -4.181 24.212 18.896 1.00 77.19 182 ASN A C 1
ATOM 1467 O O . ASN A 1 182 ? -4.393 23.437 17.959 1.00 77.19 182 ASN A O 1
ATOM 1471 N N . LYS A 1 183 ? -3.281 23.964 19.852 1.00 79.56 183 LYS A N 1
ATOM 1472 C CA . LYS A 1 183 ? -2.466 22.747 19.890 1.00 79.56 183 LYS A CA 1
ATOM 1473 C C . LYS A 1 183 ? -3.341 21.540 20.224 1.00 79.56 183 LYS A C 1
ATOM 1475 O O . LYS A 1 183 ? -3.982 21.504 21.270 1.00 79.56 183 LYS A O 1
ATOM 1480 N N . THR A 1 184 ? -3.378 20.549 19.339 1.00 72.75 184 THR A N 1
ATOM 1481 C CA . THR A 1 184 ? -4.183 19.326 19.519 1.00 72.75 184 THR A CA 1
ATOM 1482 C C . THR A 1 184 ? -3.347 18.070 19.275 1.00 72.75 184 THR A C 1
ATOM 1484 O O . THR A 1 184 ? -2.242 18.132 18.737 1.00 72.75 184 THR A O 1
ATOM 1487 N N . ALA A 1 185 ? -3.837 16.905 19.708 1.00 73.50 185 ALA A N 1
ATOM 1488 C CA . ALA A 1 185 ? -3.130 15.642 19.498 1.00 73.50 185 ALA A CA 1
ATOM 1489 C C . ALA A 1 185 ? -2.936 15.360 17.997 1.00 73.50 185 ALA A C 1
ATOM 1491 O O . ALA A 1 185 ? -3.851 15.569 17.204 1.00 73.50 185 ALA A O 1
ATOM 1492 N N . ALA A 1 186 ? -1.761 14.857 17.603 1.00 64.00 186 ALA A N 1
ATOM 1493 C CA . ALA A 1 186 ? -1.422 14.555 16.204 1.00 64.00 186 ALA A CA 1
ATOM 1494 C C . ALA A 1 186 ? -2.385 13.551 15.541 1.00 64.00 186 ALA A C 1
ATOM 1496 O O . ALA A 1 186 ? -2.594 13.592 14.331 1.00 64.00 186 ALA A O 1
ATOM 1497 N N . VAL A 1 187 ? -2.986 12.669 16.345 1.00 63.91 187 VAL A N 1
ATOM 1498 C CA . VAL A 1 187 ? -3.975 11.680 15.919 1.00 63.91 187 VAL A CA 1
ATOM 1499 C C . VAL A 1 187 ? -5.145 11.731 16.899 1.00 63.91 187 VAL A C 1
ATOM 1501 O O . VAL A 1 187 ? -4.997 11.395 18.072 1.00 63.91 187 VAL A O 1
ATOM 1504 N N . GLN A 1 188 ? -6.313 12.169 16.429 1.00 67.56 188 GLN A N 1
ATOM 1505 C CA . GLN A 1 188 ? -7.572 12.038 17.161 1.00 67.56 188 GLN A CA 1
ATOM 1506 C C . GLN A 1 188 ? -8.369 10.895 16.535 1.00 67.56 188 GLN A C 1
ATOM 1508 O O . GLN A 1 188 ? -8.923 11.042 15.451 1.00 67.56 188 GLN A O 1
ATOM 1513 N N . PHE A 1 189 ? -8.423 9.750 17.216 1.00 69.88 189 PHE A N 1
ATOM 1514 C CA . PHE A 1 189 ? -9.187 8.585 16.751 1.00 69.88 189 PHE A CA 1
ATOM 1515 C C . PHE A 1 189 ? -10.704 8.822 16.775 1.00 69.88 189 PHE A C 1
ATOM 1517 O O . PHE A 1 189 ? -11.445 8.176 16.040 1.00 69.88 189 PHE A O 1
ATOM 1524 N N . VAL A 1 190 ? -11.169 9.769 17.597 1.00 67.19 190 VAL A N 1
ATOM 1525 C CA . VAL A 1 190 ? -12.583 10.122 17.739 1.00 67.19 190 VAL A CA 1
ATOM 1526 C C . VAL A 1 190 ? -12.716 11.640 17.753 1.00 67.19 190 VAL A C 1
ATOM 1528 O O . VAL A 1 190 ? -12.224 12.313 18.660 1.00 67.19 190 VAL A O 1
ATOM 1531 N N . ASN A 1 191 ? -13.399 12.186 16.746 1.00 71.12 191 ASN A N 1
ATOM 1532 C CA . ASN A 1 191 ? -13.737 13.603 16.709 1.00 71.12 191 ASN A CA 1
ATOM 1533 C C . ASN A 1 191 ? -14.893 13.872 17.686 1.00 71.12 191 ASN A C 1
ATOM 1535 O O . ASN A 1 191 ? -16.057 13.612 17.376 1.00 71.12 191 ASN A O 1
ATOM 1539 N N . LYS A 1 192 ? -14.565 14.410 18.866 1.00 75.94 192 LYS A N 1
ATOM 1540 C CA . LYS A 1 192 ? -15.536 14.735 19.928 1.00 75.94 192 LYS A CA 1
ATOM 1541 C C . LYS A 1 192 ? -16.595 15.755 19.480 1.00 75.94 192 LYS A C 1
ATOM 1543 O O . LYS A 1 192 ? -17.695 15.767 20.026 1.00 75.94 192 LYS A O 1
ATOM 1548 N N . ASN A 1 193 ? -16.304 16.547 18.447 1.00 72.44 193 ASN A N 1
ATOM 1549 C CA . ASN A 1 193 ? -17.183 17.608 17.955 1.00 72.44 193 ASN A CA 1
ATOM 1550 C C . ASN A 1 193 ? -18.161 17.120 16.875 1.00 72.44 193 ASN A C 1
ATOM 1552 O O . ASN A 1 193 ? -19.103 17.828 16.541 1.00 72.44 193 ASN A O 1
ATOM 1556 N N . TRP A 1 194 ? -17.985 15.908 16.336 1.00 68.19 194 TRP A N 1
ATOM 1557 C CA . TRP A 1 194 ? -18.896 15.367 15.319 1.00 68.19 194 TRP A CA 1
ATOM 1558 C C . TRP A 1 194 ? -20.318 15.145 15.863 1.00 68.19 194 TRP A C 1
ATOM 1560 O O . TRP A 1 194 ? -21.308 15.264 15.144 1.00 68.19 194 TRP A O 1
ATOM 1570 N N . GLY A 1 195 ? -20.432 14.833 17.157 1.00 78.31 195 GLY A N 1
ATOM 1571 C CA . GLY A 1 195 ? -21.713 14.557 17.803 1.00 78.31 195 GLY A CA 1
ATOM 1572 C C . GLY A 1 195 ? -22.463 15.794 18.300 1.00 78.31 195 GLY A C 1
ATOM 1573 O O . GLY A 1 195 ? -23.674 15.712 18.492 1.00 78.31 195 GLY A O 1
ATOM 1574 N N . SER A 1 196 ? -21.793 16.929 18.524 1.00 80.94 196 SER A N 1
ATOM 1575 C CA . SER A 1 196 ? -22.420 18.100 19.158 1.00 80.94 196 SER A CA 1
ATOM 1576 C C . SER A 1 196 ? -23.408 18.808 18.230 1.00 80.94 196 SER A C 1
ATOM 1578 O O . SER A 1 196 ? -24.503 19.165 18.660 1.00 80.94 196 SER A O 1
ATOM 1580 N N . GLU A 1 197 ? -23.087 18.933 16.941 1.00 83.62 197 GLU A N 1
ATOM 1581 C CA . GLU A 1 197 ? -23.983 19.555 15.960 1.00 83.62 197 GLU A CA 1
ATOM 1582 C C . GLU A 1 197 ? -25.269 18.734 15.759 1.00 83.62 197 GLU A C 1
ATOM 1584 O O . GLU A 1 197 ? -26.377 19.275 15.760 1.00 83.62 197 GLU A O 1
ATOM 1589 N N . ASN A 1 198 ? -25.138 17.408 15.650 1.00 86.00 198 ASN A N 1
ATOM 1590 C CA . ASN A 1 198 ? -26.280 16.505 15.510 1.00 86.00 198 ASN A CA 1
ATOM 1591 C C . ASN A 1 198 ? -27.138 16.455 16.784 1.00 86.00 198 ASN A C 1
ATOM 1593 O O . ASN A 1 198 ? -28.365 16.431 16.676 1.00 86.00 198 ASN A O 1
ATOM 1597 N N . LYS A 1 199 ? -26.526 16.521 17.977 1.00 86.81 199 LYS A N 1
ATOM 1598 C CA . LYS A 1 199 ? -27.252 16.667 19.252 1.00 86.81 199 LYS A CA 1
ATOM 1599 C C . LYS A 1 199 ? -28.070 17.960 19.287 1.00 86.81 199 LYS A C 1
ATOM 1601 O O . LYS A 1 199 ? -29.264 17.910 19.565 1.00 86.81 199 LYS A O 1
ATOM 1606 N N . GLY A 1 200 ? -27.481 19.090 18.890 1.00 88.69 200 GLY A N 1
ATOM 1607 C CA . GLY A 1 200 ? -28.198 20.368 18.817 1.00 88.69 200 GLY A CA 1
ATOM 1608 C C . GLY A 1 200 ? -29.358 20.358 17.812 1.00 88.69 200 GLY A C 1
ATOM 1609 O O . GLY A 1 200 ? -30.426 20.911 18.083 1.00 88.69 200 GLY A O 1
ATOM 1610 N N . LYS A 1 201 ? -29.196 19.694 16.658 1.00 92.12 201 LYS A N 1
ATOM 1611 C CA . LYS A 1 201 ? -30.288 19.494 15.684 1.00 92.12 201 LYS A CA 1
ATOM 1612 C C . LYS A 1 201 ? -31.415 18.632 16.264 1.00 92.12 201 LYS A C 1
ATOM 1614 O O . LYS A 1 201 ? -32.583 18.984 16.098 1.00 92.12 201 LYS A O 1
ATOM 1619 N N . ALA A 1 202 ? -31.080 17.552 16.969 1.00 91.62 202 ALA A N 1
ATOM 1620 C CA . ALA A 1 202 ? -32.054 16.666 17.605 1.00 91.62 202 ALA A CA 1
ATOM 1621 C C . ALA A 1 202 ? -32.851 17.377 18.710 1.00 91.62 202 ALA A C 1
ATOM 1623 O O . ALA A 1 202 ? -34.073 17.256 18.756 1.00 91.62 202 ALA A O 1
ATOM 1624 N N . GLU A 1 203 ? -32.197 18.181 19.549 1.00 93.44 203 GLU A N 1
ATOM 1625 C CA . GLU A 1 203 ? -32.871 18.975 20.582 1.00 93.44 203 GLU A CA 1
ATOM 1626 C C . GLU A 1 203 ? -33.834 20.006 19.987 1.00 93.44 203 GLU A C 1
ATOM 1628 O O . GLU A 1 203 ? -34.968 20.136 20.450 1.00 93.44 203 GLU A O 1
ATOM 1633 N N . LYS A 1 204 ? -33.422 20.709 18.923 1.00 95.38 204 LYS A N 1
ATOM 1634 C CA . LYS A 1 204 ? -34.303 21.639 18.199 1.00 95.38 204 LYS A CA 1
ATOM 1635 C C . LYS A 1 204 ? -35.512 20.917 17.606 1.00 95.38 204 LYS A C 1
ATOM 1637 O O . LYS A 1 204 ? -36.624 21.432 17.686 1.00 95.38 204 LYS A O 1
ATOM 1642 N N . LEU A 1 205 ? -35.314 19.728 17.039 1.00 93.50 205 LEU A N 1
ATOM 1643 C CA . LEU A 1 205 ? -36.400 18.918 16.491 1.00 93.50 205 LEU A CA 1
ATOM 1644 C C . LEU A 1 205 ? -37.352 18.434 17.593 1.00 93.50 205 LEU A C 1
ATOM 1646 O O . LEU A 1 205 ? -38.561 18.560 17.431 1.00 93.50 205 LEU A O 1
ATOM 1650 N N . LYS A 1 206 ? -36.823 17.988 18.741 1.00 94.88 206 LYS A N 1
ATOM 1651 C CA . LYS A 1 206 ? -37.616 17.612 19.921 1.00 94.88 206 LYS A CA 1
ATOM 1652 C C . LYS A 1 206 ? -38.467 18.782 20.419 1.00 94.88 206 LYS A C 1
ATOM 1654 O O . LYS A 1 206 ? -39.664 18.611 20.615 1.00 94.88 206 LYS A O 1
ATOM 1659 N N . LYS A 1 207 ? -37.884 19.980 20.555 1.00 94.38 207 LYS A N 1
ATOM 1660 C CA . LYS A 1 207 ? -38.617 21.198 20.954 1.00 94.38 207 LYS A CA 1
ATOM 1661 C C . LYS A 1 207 ? -39.740 21.540 19.971 1.00 94.38 207 LYS A C 1
ATOM 1663 O O . LYS A 1 207 ? -40.856 21.811 20.397 1.00 94.38 207 LYS A O 1
ATOM 1668 N N . ARG A 1 208 ? -39.467 21.486 18.661 1.00 94.44 208 ARG A N 1
ATOM 1669 C CA . ARG A 1 208 ? -40.477 21.740 17.616 1.00 94.44 208 ARG A CA 1
ATOM 1670 C C . ARG A 1 208 ? -41.599 20.706 17.626 1.00 94.44 208 ARG A C 1
ATOM 1672 O O . ARG A 1 208 ? -42.751 21.078 17.458 1.00 94.44 208 ARG A O 1
ATOM 1679 N N . TRP A 1 209 ? -41.266 19.436 17.837 1.00 93.62 209 TRP A N 1
ATOM 1680 C CA . TRP A 1 209 ? -42.249 18.359 17.905 1.00 93.62 209 TRP A CA 1
ATOM 1681 C C . TRP A 1 209 ? -43.166 18.504 19.125 1.00 93.62 209 TRP A C 1
ATOM 1683 O O . TRP A 1 209 ? -44.383 18.467 18.972 1.00 93.62 209 TRP A O 1
ATOM 1693 N N . VAL A 1 210 ? -42.608 18.775 20.310 1.00 93.69 210 VAL A N 1
ATOM 1694 C CA . VAL A 1 210 ? -43.409 19.066 21.514 1.00 93.69 210 VAL A CA 1
ATOM 1695 C C . VAL A 1 210 ? -44.314 20.275 21.280 1.00 93.69 210 VAL A C 1
ATOM 1697 O O . VAL A 1 210 ? -45.502 20.203 21.568 1.00 93.69 210 VAL A O 1
ATOM 1700 N N . HIS A 1 211 ? -43.786 21.345 20.677 1.00 90.19 211 HIS A N 1
ATOM 1701 C CA . HIS A 1 211 ? -44.583 22.526 20.357 1.00 90.19 211 HIS A CA 1
ATOM 1702 C C . HIS A 1 211 ? -45.743 22.212 19.396 1.00 90.19 211 HIS A C 1
ATOM 1704 O O . HIS A 1 211 ? -46.867 22.647 19.633 1.00 90.19 211 HIS A O 1
ATOM 1710 N N . SER A 1 212 ? -45.513 21.398 18.356 1.00 87.69 212 SER A N 1
ATOM 1711 C CA . SER A 1 212 ? -46.595 20.967 17.461 1.00 87.69 212 SER A CA 1
ATOM 1712 C C . SER A 1 212 ? -47.652 20.117 18.167 1.00 87.69 212 SER A C 1
ATOM 1714 O O . SER A 1 212 ? -48.825 20.260 17.858 1.00 87.69 212 SER A O 1
ATOM 1716 N N . GLN A 1 213 ? -47.268 19.285 19.141 1.00 83.75 213 GLN A N 1
ATOM 1717 C CA . GLN A 1 213 ? -48.230 18.499 19.923 1.00 83.75 213 GLN A CA 1
ATOM 1718 C C . GLN A 1 213 ? -49.088 19.400 20.820 1.00 83.75 213 GLN A C 1
ATOM 1720 O O . GLN A 1 213 ? -50.300 19.233 20.879 1.00 83.75 213 GLN A O 1
ATOM 1725 N N . THR A 1 214 ? -48.483 20.404 21.464 1.00 77.38 214 THR A N 1
ATOM 1726 C CA . THR A 1 214 ? -49.215 21.359 22.315 1.00 77.38 214 THR A CA 1
ATOM 1727 C C . THR A 1 214 ? -50.159 22.275 21.539 1.00 77.38 214 THR A C 1
ATOM 1729 O O . THR A 1 214 ? -51.182 22.670 22.076 1.00 77.38 214 THR A O 1
ATOM 1732 N N . VAL A 1 215 ? -49.839 22.610 20.284 1.00 75.00 215 VAL A N 1
ATOM 1733 C CA . VAL A 1 215 ? -50.710 23.438 19.428 1.00 75.00 215 VAL A CA 1
ATOM 1734 C C . VAL A 1 215 ? -51.893 22.636 18.874 1.00 75.00 215 VAL A C 1
ATOM 1736 O O . VAL A 1 215 ? -52.931 23.216 18.607 1.00 75.00 215 VAL A O 1
ATOM 1739 N N . VAL A 1 216 ? -51.752 21.318 18.710 1.00 70.31 216 VAL A N 1
ATOM 1740 C CA . VAL A 1 216 ? -52.831 20.429 18.233 1.00 70.31 216 VAL A CA 1
ATOM 1741 C C . VAL A 1 216 ? -53.790 20.015 19.360 1.00 70.31 216 VAL A C 1
ATOM 1743 O O . VAL A 1 216 ? -54.911 19.602 19.085 1.00 70.31 216 VAL A O 1
ATOM 1746 N N . ALA A 1 217 ? -53.357 20.108 20.620 1.00 58.88 217 ALA A N 1
ATOM 1747 C CA . ALA A 1 217 ? -54.147 19.730 21.794 1.00 58.88 217 ALA A CA 1
ATOM 1748 C C . ALA A 1 217 ? -55.012 20.869 22.383 1.00 58.88 217 ALA A C 1
ATOM 1750 O O . ALA A 1 217 ? -55.779 20.603 23.306 1.00 58.88 217 ALA A O 1
ATOM 1751 N N . ASN A 1 218 ? -54.885 22.098 21.869 1.00 52.22 218 ASN A N 1
ATOM 1752 C CA . ASN A 1 218 ? -55.720 23.262 22.204 1.00 52.22 218 ASN A CA 1
ATOM 1753 C C . ASN A 1 218 ? -56.659 23.587 21.042 1.00 52.22 218 ASN A C 1
ATOM 1755 O O . ASN A 1 218 ? -57.779 24.063 21.323 1.00 52.22 218 ASN A O 1
#

Solvent-accessible surface area (backbone atoms only — not comparable to full-atom values): 14222 Å² total; per-residue (Å²): 140,82,85,82,81,77,82,80,81,77,82,79,79,82,75,85,79,80,80,80,81,80,80,80,83,81,85,82,78,96,68,92,68,75,78,76,86,70,48,71,66,56,52,52,52,49,52,53,50,51,53,52,51,56,54,49,51,55,51,52,52,53,49,53,53,49,50,54,50,50,54,53,51,52,52,50,52,51,50,50,58,70,70,42,75,56,68,71,60,51,52,48,52,52,52,52,54,64,71,65,71,73,93,77,86,83,82,90,83,84,86,82,90,79,90,79,90,79,93,71,82,76,71,81,70,73,76,70,73,73,81,78,83,76,92,71,60,69,66,61,52,52,56,49,48,52,51,52,49,53,51,50,49,46,46,42,57,72,73,50,33,91,90,42,81,83,65,53,70,65,54,52,40,31,46,54,20,66,74,38,96,67,71,52,72,60,73,69,96,67,71,80,68,70,55,53,61,57,49,53,52,49,53,52,48,51,54,52,50,52,49,54,52,58,63,72,75,108

Sequence (218 aa):
MATKRRGGFGARRKRNMEVKAVVDLGADSSDDDLPEEVTFEKAKADAVRSMRNALETVKRDKELLKEKRRKRQELFQQQKKRKLLSEDMLEEIESAYTKKGKPLDSEEQEKEESEEDEDSEEEVVNARLKESYKAVRLKDQIDANTRQESASDFIRSRLYGPGTNRTTTNQMLSLKNKTGNNKTAAVQFVNKNWGSENKGKAEKLKKRWVHSQTVVAN

Secondary structure (DSSP, 8-state):
----PPPP-----PPP-----------------------HHHHHHHHHHHHHHHHHHHHHHHHHHHHHHHHHHHHHHHHHHHHSPPHHHHHHHHHHHHHT-------------------------------------HHHHHHHHHHHHHHHHHIIIIIS-TT-----HHHHHHHHHHHSSS---S--SS-TTHHHHHHHHHHHHHHHHHHHHHHH--

pLDDT: mean 73.0, std 20.23, range [29.5, 97.75]

Mean predicted aligned error: 23.07 Å